Protein AF-K2FER9-F1 (afdb_monomer)

Secondary structure (DSSP, 8-state):
-HHHHHHHHHHHHHHHHHHHHHHHHHHHHHHHHHHHHHHHHH-EEEEEETTEEEEEE--TT--EEEEEEESS-B-THHHHHHHHHHHS--SSEEEEEEES-TT---B--TTTHHHHHHHH-SB-GGGGS--TTHHHHTTSHHHHHSS-BS-SSTT-SHHHHHHHHHHHHH--SEEEEEESSTHHHHHTHHHHHHHHHTT-EEEEEE--

Nearest PDB structures (foldseek):
  5xmd-assembly2_D-3  TM=4.639E-01  e=1.222E+00  Vigna radiata
  4l0c-assembly6_F  TM=2.376E-01  e=5.325E-02  Pseudomonas putida S16
  5xmd-assembly1_C-2  TM=4.653E-01  e=4.279E+00  Vigna radiata
  8qzu-assembly1_A  TM=3.304E-01  e=1.570E+00  Xenorhabdus hominickii
  1y9j-assembly1_A  TM=4.364E-01  e=9.077E+00  Rattus norvegicus

pLDDT: mean 81.7, std 11.46, range [52.41, 96.81]

Solvent-accessible surface area (backbone atoms only — not comparable to full-atom values): 11303 Å² total; per-residue (Å²): 116,71,70,62,54,54,50,55,51,52,54,52,51,53,52,50,53,49,52,54,54,52,53,51,53,52,51,52,51,52,52,49,51,53,50,52,49,51,51,65,40,57,38,69,48,78,50,75,58,83,60,20,40,38,34,39,29,44,23,93,68,67,54,25,34,34,34,36,30,33,66,77,52,58,43,71,65,27,37,55,56,32,47,47,63,68,71,50,94,58,70,62,12,33,38,27,33,33,28,54,54,76,87,63,86,56,85,48,46,85,91,44,38,68,64,56,42,60,73,75,44,42,52,44,56,26,54,14,46,74,42,99,64,45,78,59,57,67,69,40,67,65,41,78,78,45,82,38,38,42,52,98,45,63,43,66,47,68,55,49,44,49,53,51,48,49,45,70,74,53,56,37,63,33,37,41,39,34,37,83,52,75,69,54,64,67,68,37,42,49,39,52,50,36,30,56,79,67,70,30,47,70,46,81,41,69,60,116

Mean predicted aligned error: 10.34 Å

Structure (mmCIF, N/CA/C/O backbone):
data_AF-K2FER9-F1
#
_entry.id   AF-K2FER9-F1
#
loop_
_atom_site.group_PDB
_atom_site.id
_atom_site.type_symbol
_atom_site.label_atom_id
_atom_site.label_alt_id
_atom_site.label_comp_id
_atom_site.label_asym_id
_atom_site.label_entity_id
_atom_site.label_seq_id
_atom_site.pdbx_PDB_ins_code
_atom_site.Cartn_x
_atom_site.Cartn_y
_atom_site.Cartn_z
_atom_site.occupancy
_atom_site.B_iso_or_equiv
_atom_site.auth_seq_id
_atom_site.auth_comp_id
_atom_site.auth_asym_id
_atom_site.auth_atom_id
_atom_site.pdbx_PDB_model_num
ATOM 1 N N . MET A 1 1 ? -35.213 -21.705 72.038 1.00 55.16 1 MET A N 1
ATOM 2 C CA . MET A 1 1 ? -35.816 -21.413 70.714 1.00 55.16 1 MET A CA 1
ATOM 3 C C . MET A 1 1 ? -35.351 -20.066 70.131 1.00 55.16 1 MET A C 1
ATOM 5 O O . MET A 1 1 ? -35.007 -20.031 68.959 1.00 55.16 1 MET A O 1
ATOM 9 N N . ILE A 1 2 ? -35.215 -18.996 70.932 1.00 58.59 2 ILE A N 1
ATOM 10 C CA . ILE A 1 2 ? -34.749 -17.654 70.491 1.00 58.59 2 ILE A CA 1
ATOM 11 C C . ILE A 1 2 ? -33.311 -17.653 69.912 1.00 58.59 2 ILE A C 1
ATOM 13 O O . ILE A 1 2 ? -33.053 -17.014 68.896 1.00 58.59 2 ILE A O 1
ATOM 17 N N . PHE A 1 3 ? -32.393 -18.440 70.487 1.00 53.06 3 PHE A N 1
ATOM 18 C CA . PHE A 1 3 ? -30.987 -18.531 70.045 1.00 53.06 3 PHE A CA 1
ATOM 19 C C . PHE A 1 3 ? -30.814 -19.133 68.635 1.00 53.06 3 PHE A C 1
ATOM 21 O O . PHE A 1 3 ? -29.925 -18.749 67.879 1.00 53.06 3 PHE A O 1
ATOM 28 N N . TRP A 1 4 ? -31.704 -20.057 68.254 1.00 53.56 4 TRP A N 1
ATOM 29 C CA . TRP A 1 4 ? -31.695 -20.701 66.935 1.00 53.56 4 TRP A CA 1
ATOM 30 C C . TRP A 1 4 ? -32.155 -19.734 65.835 1.00 53.56 4 TRP A C 1
ATOM 32 O O . TRP A 1 4 ? -31.619 -19.734 64.730 1.00 53.56 4 TRP A O 1
ATOM 42 N N . PHE A 1 5 ? -33.109 -18.859 66.166 1.00 53.78 5 PHE A N 1
ATOM 43 C CA . PHE A 1 5 ? -33.622 -17.831 65.261 1.00 53.78 5 PHE A CA 1
ATOM 44 C C . PHE A 1 5 ? -32.584 -16.729 64.995 1.00 53.78 5 PHE A C 1
ATOM 46 O O . PHE A 1 5 ? -32.421 -16.298 63.855 1.00 53.78 5 PHE A O 1
ATOM 53 N N . GLN A 1 6 ? -31.824 -16.326 66.020 1.00 58.41 6 GLN A N 1
ATOM 54 C CA . GLN A 1 6 ? -30.755 -15.332 65.877 1.00 58.41 6 GLN A CA 1
ATOM 55 C C . GLN A 1 6 ? -29.597 -15.825 64.997 1.00 58.41 6 GLN A C 1
ATOM 57 O O . GLN A 1 6 ? -29.122 -15.065 64.155 1.00 58.41 6 GLN A O 1
ATOM 62 N N . ASN A 1 7 ? -29.184 -17.092 65.123 1.00 62.09 7 ASN A N 1
ATOM 63 C CA . ASN A 1 7 ? -28.147 -17.659 64.251 1.00 62.09 7 ASN A CA 1
ATOM 64 C C . ASN A 1 7 ? -28.605 -17.753 62.787 1.00 62.09 7 ASN A C 1
ATOM 66 O O . ASN A 1 7 ? -27.859 -17.359 61.895 1.00 62.09 7 ASN A O 1
ATOM 70 N N . LYS A 1 8 ? -29.861 -18.151 62.536 1.00 61.41 8 LYS A N 1
ATOM 71 C CA . LYS A 1 8 ? -30.415 -18.247 61.174 1.00 61.41 8 LYS A CA 1
ATOM 72 C C . LYS A 1 8 ? -30.467 -16.891 60.453 1.00 61.41 8 LYS A C 1
ATOM 74 O O . LYS A 1 8 ? -30.155 -16.808 59.269 1.00 61.41 8 LYS A O 1
ATOM 79 N N . ILE A 1 9 ? -30.815 -15.820 61.172 1.00 66.12 9 ILE A N 1
ATOM 80 C CA . ILE A 1 9 ? -30.808 -14.448 60.638 1.00 66.12 9 ILE A CA 1
ATOM 81 C C . ILE A 1 9 ? -29.371 -13.982 60.362 1.00 66.12 9 ILE A C 1
ATOM 83 O O . ILE A 1 9 ? -29.102 -13.389 59.319 1.00 66.12 9 ILE A O 1
ATOM 87 N N . LYS A 1 10 ? -28.426 -14.291 61.258 1.00 67.00 10 LYS A N 1
ATOM 88 C CA . LYS A 1 10 ? -27.014 -13.904 61.119 1.00 67.00 10 LYS A CA 1
ATOM 89 C C . LYS A 1 10 ? -26.351 -14.554 59.899 1.00 67.00 10 LYS A C 1
ATOM 91 O O . LYS A 1 10 ? -25.606 -13.882 59.188 1.00 67.00 10 LYS A O 1
ATOM 96 N N . ASP A 1 11 ? -26.660 -15.819 59.624 1.00 70.06 11 ASP A N 1
ATOM 97 C CA . ASP A 1 11 ? -26.143 -16.541 58.454 1.00 70.06 11 ASP A CA 1
ATOM 98 C C . ASP A 1 11 ? -26.796 -16.069 57.143 1.00 70.06 11 ASP A C 1
ATOM 100 O O . ASP A 1 11 ? -26.121 -15.949 56.116 1.00 70.06 11 ASP A O 1
ATOM 104 N N . SER A 1 12 ? -28.077 -15.689 57.186 1.00 70.81 12 SER A N 1
ATOM 105 C CA . SER A 1 12 ? -28.770 -15.081 56.044 1.00 70.81 12 SER A CA 1
ATOM 106 C C . SER A 1 12 ? -28.204 -13.699 55.689 1.00 70.81 12 SER A C 1
ATOM 108 O O . SER A 1 12 ? -28.021 -13.402 54.510 1.00 70.81 12 SER A O 1
ATOM 110 N N . ILE A 1 13 ? -27.877 -12.867 56.687 1.00 79.44 13 ILE A N 1
ATOM 111 C CA . ILE A 1 13 ? -27.264 -11.542 56.476 1.00 79.44 13 ILE A CA 1
ATOM 112 C C . ILE A 1 13 ? -25.850 -11.681 55.902 1.00 79.44 13 ILE A C 1
ATOM 114 O O . ILE A 1 13 ? -25.512 -10.990 54.943 1.00 79.44 13 ILE A O 1
ATOM 118 N N . LYS A 1 14 ? -25.031 -12.599 56.436 1.00 79.62 14 LYS A N 1
ATOM 119 C CA . LYS A 1 14 ? -23.687 -12.877 55.895 1.00 79.62 14 LYS A CA 1
ATOM 120 C C . LYS A 1 14 ? -23.740 -13.311 54.432 1.00 79.62 14 LYS A C 1
ATOM 122 O O . LYS A 1 14 ? -22.952 -12.823 53.628 1.00 79.62 14 LYS A O 1
ATOM 127 N N . SER A 1 15 ? -24.689 -14.184 54.094 1.00 79.88 15 SER A N 1
ATOM 128 C CA . SER A 1 15 ? -24.894 -14.643 52.719 1.00 79.88 15 SER A CA 1
ATOM 129 C C . SER A 1 15 ? -25.283 -13.480 51.801 1.00 79.88 15 SER A C 1
ATOM 131 O O . SER A 1 15 ? -24.702 -13.326 50.733 1.00 79.88 15 SER A O 1
ATOM 133 N N . TYR A 1 16 ? -26.192 -12.602 52.235 1.00 85.25 16 TYR A N 1
ATOM 134 C CA . TYR A 1 16 ? -26.591 -11.414 51.470 1.00 85.25 16 TYR A CA 1
ATOM 135 C C . TYR A 1 16 ? -25.439 -10.431 51.228 1.00 85.25 16 TYR A C 1
ATOM 137 O O . TYR A 1 16 ? -25.261 -9.958 50.108 1.00 85.25 16 TYR A O 1
ATOM 145 N N . ILE A 1 17 ? -24.631 -10.145 52.254 1.00 86.69 17 ILE A N 1
ATOM 146 C CA . ILE A 1 17 ? -23.453 -9.272 52.127 1.00 86.69 17 ILE A CA 1
ATOM 147 C C . ILE A 1 17 ? -22.443 -9.880 51.148 1.00 86.69 17 ILE A C 1
ATOM 149 O O . ILE A 1 17 ? -21.900 -9.165 50.307 1.00 86.69 17 ILE A O 1
ATOM 153 N N . PHE A 1 18 ? -22.230 -11.197 51.210 1.00 87.06 18 PHE A N 1
ATOM 154 C CA . PHE A 1 18 ? -21.366 -11.905 50.270 1.00 87.06 18 PHE A CA 1
ATOM 155 C C . PHE A 1 18 ? -21.870 -11.788 48.823 1.00 87.06 18 PHE A C 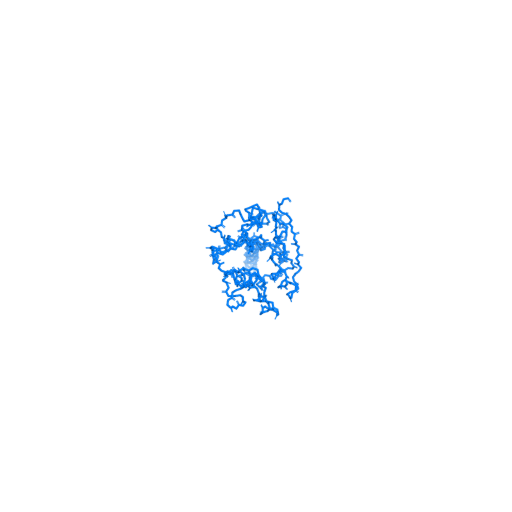1
ATOM 157 O O . PHE A 1 18 ? -21.078 -11.484 47.935 1.00 87.06 18 PHE A O 1
ATOM 164 N N . TYR A 1 19 ? -23.178 -11.942 48.582 1.00 88.31 19 TYR A N 1
ATOM 165 C CA . TYR A 1 19 ? -23.756 -11.751 47.248 1.00 88.31 19 TYR A CA 1
ATOM 166 C C . TYR A 1 19 ? -23.584 -10.320 46.737 1.00 88.31 19 TYR A C 1
ATOM 168 O O . TYR A 1 19 ? -23.183 -10.138 45.591 1.00 88.31 19 TYR A O 1
ATOM 176 N N . ILE A 1 20 ? -23.819 -9.302 47.568 1.00 88.00 20 ILE A N 1
ATOM 177 C CA . ILE A 1 20 ? -23.602 -7.899 47.176 1.00 88.00 20 ILE A CA 1
ATOM 178 C C . ILE A 1 20 ? -22.134 -7.674 46.794 1.00 88.00 20 ILE A C 1
ATOM 180 O O . ILE A 1 20 ? -21.856 -7.105 45.740 1.00 88.00 20 ILE A O 1
ATOM 184 N N . PHE A 1 21 ? -21.200 -8.176 47.604 1.00 89.19 21 PHE A N 1
ATOM 185 C CA . PHE A 1 21 ? -19.768 -8.045 47.342 1.00 89.19 21 PHE A CA 1
ATOM 186 C C . PHE A 1 21 ? -19.347 -8.755 46.049 1.00 89.19 21 PHE A C 1
ATOM 188 O O . PHE A 1 21 ? -18.624 -8.182 45.239 1.00 89.19 21 PHE A O 1
ATOM 195 N N . LEU A 1 22 ? -19.849 -9.970 45.811 1.00 91.81 22 LEU A N 1
ATOM 196 C CA . LEU A 1 22 ? -19.598 -10.725 44.582 1.00 91.81 22 LEU A CA 1
ATOM 197 C C . LEU A 1 22 ? -20.162 -10.008 43.347 1.00 91.81 22 LEU A C 1
ATOM 199 O O . LEU A 1 22 ? -19.505 -9.960 42.310 1.00 91.81 22 LEU A O 1
ATOM 203 N N . THR A 1 23 ? -21.357 -9.425 43.459 1.00 88.56 23 THR A N 1
ATOM 204 C CA . THR A 1 23 ? -22.001 -8.701 42.353 1.00 88.56 23 THR A CA 1
ATOM 205 C C . THR A 1 23 ? -21.225 -7.430 42.001 1.00 88.56 23 THR A C 1
ATOM 207 O O . THR A 1 23 ? -21.036 -7.143 40.822 1.00 88.56 23 THR A O 1
ATOM 210 N N . LEU A 1 24 ? -20.718 -6.706 43.006 1.00 88.19 24 LEU A N 1
ATOM 211 C CA . LEU A 1 24 ? -19.836 -5.549 42.808 1.00 88.19 24 LEU A CA 1
ATOM 212 C C . LEU A 1 24 ? -18.513 -5.950 42.142 1.00 88.19 24 LEU A C 1
ATOM 214 O O . LEU A 1 24 ? -18.115 -5.326 41.164 1.00 88.19 24 LEU A O 1
ATOM 218 N N . LEU A 1 25 ? -17.884 -7.035 42.601 1.00 86.81 25 LEU A N 1
ATOM 219 C CA . LEU A 1 25 ? -16.654 -7.571 42.003 1.00 86.81 25 LEU A CA 1
ATOM 220 C C . LEU A 1 25 ? -16.838 -7.941 40.527 1.00 86.81 25 LEU A C 1
ATOM 222 O O . LEU A 1 25 ? -15.987 -7.630 39.695 1.00 86.81 25 LEU A O 1
ATOM 226 N N . LEU A 1 26 ? -17.957 -8.589 40.195 1.00 88.62 26 LEU A N 1
ATOM 227 C CA . LEU A 1 26 ? -18.293 -8.920 38.813 1.00 88.62 26 LEU A CA 1
ATOM 228 C C . LEU A 1 26 ? -18.533 -7.652 37.987 1.00 88.62 26 LEU A C 1
ATOM 230 O O . LEU A 1 26 ? -18.008 -7.552 36.880 1.00 88.62 26 LEU A O 1
ATOM 234 N N . ALA A 1 27 ? -19.270 -6.673 38.518 1.00 85.31 27 ALA A N 1
ATOM 235 C CA . ALA A 1 27 ? -19.518 -5.406 37.834 1.00 85.31 27 ALA A CA 1
ATOM 236 C C . ALA A 1 27 ? -18.211 -4.659 37.520 1.00 85.31 27 ALA A C 1
ATOM 238 O O . ALA A 1 27 ? -18.014 -4.229 36.382 1.00 85.31 27 ALA A O 1
ATOM 239 N N . ASP A 1 28 ? -17.285 -4.582 38.476 1.00 80.44 28 ASP A N 1
ATOM 240 C CA . ASP A 1 28 ? -15.968 -3.973 38.273 1.00 80.44 28 ASP A CA 1
ATOM 241 C C . ASP A 1 28 ? -15.160 -4.711 37.200 1.00 80.44 28 ASP A C 1
ATOM 243 O O . ASP A 1 28 ? -14.539 -4.077 36.342 1.00 80.44 28 ASP A O 1
ATOM 247 N N . PHE A 1 29 ? -15.216 -6.046 37.186 1.00 85.44 29 PHE A N 1
ATOM 248 C CA . PHE A 1 29 ? -14.541 -6.853 36.171 1.00 85.44 29 PHE A CA 1
ATOM 249 C C . PHE A 1 29 ? -15.107 -6.602 34.766 1.00 85.44 29 PHE A C 1
ATOM 251 O O . PHE A 1 29 ? -14.344 -6.431 33.813 1.00 85.44 29 PHE A O 1
ATOM 258 N N . P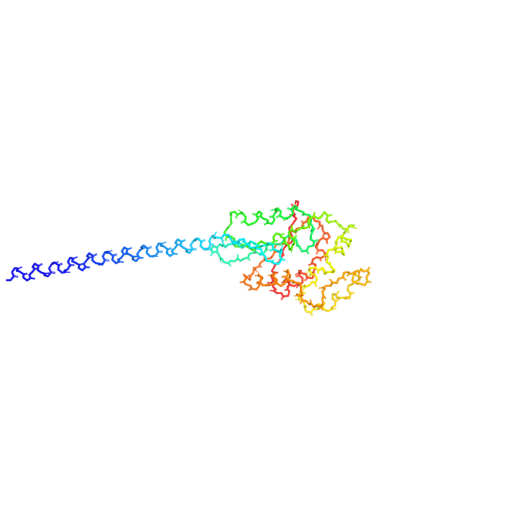HE A 1 30 ? -16.433 -6.504 34.629 1.00 82.06 30 PHE A N 1
ATOM 259 C CA . PHE A 1 30 ? -17.080 -6.145 33.363 1.00 82.06 30 PHE A CA 1
ATOM 260 C C . PHE A 1 30 ? -16.696 -4.734 32.903 1.00 82.06 30 PHE A C 1
ATOM 262 O O . PHE A 1 30 ? -16.373 -4.540 31.730 1.00 82.06 30 PHE A O 1
ATOM 269 N N . ILE A 1 31 ? -16.662 -3.755 33.811 1.00 80.75 31 ILE A N 1
ATOM 270 C CA . ILE A 1 31 ? -16.254 -2.378 33.494 1.00 80.75 31 ILE A CA 1
ATOM 271 C C . ILE A 1 31 ? -14.792 -2.333 33.032 1.00 80.75 31 ILE A C 1
ATOM 273 O O . ILE A 1 31 ? -14.477 -1.646 32.056 1.00 80.75 31 ILE A O 1
ATOM 277 N N . LEU A 1 32 ? -13.895 -3.070 33.694 1.00 79.25 32 LEU A N 1
ATOM 278 C CA . LEU A 1 32 ? -12.500 -3.200 33.268 1.00 79.25 32 LEU A CA 1
ATOM 279 C C . LEU A 1 32 ? -12.386 -3.857 31.890 1.00 79.25 32 LEU A C 1
ATOM 281 O O . LEU A 1 32 ? -11.633 -3.360 31.053 1.00 79.25 32 LEU A O 1
ATOM 285 N N . GLY A 1 33 ? -13.160 -4.913 31.633 1.00 75.25 33 GLY A N 1
ATOM 286 C CA . GLY A 1 33 ? 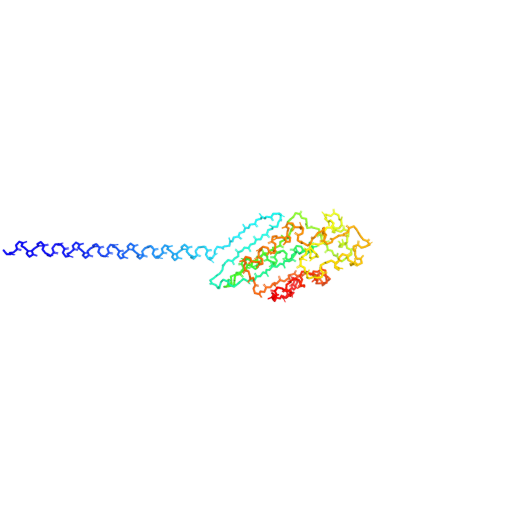-13.228 -5.573 30.329 1.00 75.25 33 GLY A CA 1
ATOM 287 C C . GLY A 1 33 ? -13.649 -4.611 29.217 1.00 75.25 33 GLY A C 1
ATOM 288 O O . GLY A 1 33 ? -12.968 -4.520 28.198 1.00 75.25 33 GLY A O 1
ATOM 289 N N . ILE A 1 34 ? -14.698 -3.816 29.445 1.00 72.06 34 ILE A N 1
ATOM 290 C CA . ILE A 1 34 ? -15.177 -2.797 28.496 1.00 72.06 34 ILE A CA 1
ATOM 291 C C . ILE A 1 34 ? -14.123 -1.704 28.280 1.00 72.06 34 ILE A C 1
ATOM 293 O O . ILE A 1 34 ? -13.874 -1.300 27.146 1.00 72.06 34 ILE A O 1
ATOM 297 N N . LYS A 1 35 ? -13.464 -1.226 29.343 1.00 70.75 35 LYS A N 1
ATOM 298 C CA . LYS A 1 35 ? -12.394 -0.223 29.218 1.00 70.75 35 LYS A CA 1
ATOM 299 C C . LYS A 1 35 ? -11.210 -0.752 28.417 1.00 70.75 35 LYS A C 1
ATOM 301 O O . LYS A 1 35 ? -10.728 -0.052 27.533 1.00 70.75 35 LYS A O 1
ATOM 306 N N . PHE A 1 36 ? -10.750 -1.967 28.702 1.00 69.75 36 PHE A N 1
ATOM 307 C CA . PHE A 1 36 ? -9.627 -2.576 27.991 1.00 69.75 36 PHE A CA 1
ATOM 308 C C . PHE A 1 36 ? -9.971 -2.852 26.523 1.00 69.75 36 PHE A C 1
ATOM 310 O O . PHE A 1 36 ? -9.173 -2.556 25.631 1.00 69.75 36 PHE A O 1
ATOM 317 N N . TYR A 1 37 ? -11.186 -3.339 26.263 1.00 67.62 37 TYR A N 1
ATOM 318 C CA . TYR A 1 37 ? -11.727 -3.488 24.915 1.00 67.62 37 TYR A CA 1
ATOM 319 C C . TYR A 1 37 ? -11.722 -2.148 24.170 1.00 67.62 37 TYR A C 1
ATOM 321 O O . TYR A 1 37 ? -11.149 -2.053 23.091 1.00 67.62 37 TYR A O 1
ATOM 329 N N . ASN A 1 38 ? -12.233 -1.080 24.786 1.00 63.19 38 ASN A N 1
ATOM 330 C CA . ASN A 1 38 ? -12.254 0.253 24.183 1.00 63.19 38 ASN A CA 1
ATOM 331 C C . ASN A 1 38 ? -10.853 0.817 23.926 1.00 63.19 38 ASN A C 1
ATOM 333 O O . ASN A 1 38 ? -10.633 1.435 22.889 1.00 63.19 38 ASN A O 1
ATOM 337 N N . ILE A 1 39 ? -9.898 0.604 24.834 1.00 64.56 39 ILE A N 1
ATOM 338 C CA . ILE A 1 39 ? -8.510 1.048 24.644 1.00 64.56 39 ILE A CA 1
ATOM 339 C C . ILE A 1 39 ? -7.878 0.311 23.463 1.00 64.56 39 ILE A C 1
ATOM 341 O O . ILE A 1 39 ? -7.281 0.944 22.603 1.00 64.56 39 ILE A O 1
ATOM 345 N N . THR A 1 40 ? -8.030 -1.010 23.386 1.00 61.91 40 THR A N 1
ATOM 346 C CA . THR A 1 40 ? -7.430 -1.821 22.312 1.00 61.91 40 THR A CA 1
ATOM 347 C C . THR A 1 40 ? -8.104 -1.609 20.953 1.00 61.91 40 THR A C 1
ATOM 349 O O . THR A 1 40 ? -7.418 -1.590 19.932 1.00 61.91 40 THR A O 1
ATOM 352 N N . HIS A 1 41 ? -9.420 -1.380 20.931 1.00 58.81 41 HIS A N 1
ATOM 353 C CA . HIS A 1 41 ? -10.201 -1.178 19.705 1.00 58.81 41 HIS A CA 1
ATOM 354 C C . HIS A 1 41 ? -10.211 0.270 19.208 1.00 58.81 41 HIS A C 1
ATOM 356 O O . HIS A 1 41 ? -10.575 0.494 18.062 1.00 58.81 41 HIS A O 1
ATOM 362 N N . LYS A 1 42 ? -9.788 1.247 20.022 1.00 62.69 42 LYS A N 1
ATOM 363 C CA . LYS A 1 42 ? -9.583 2.648 19.597 1.00 62.69 42 LYS A CA 1
ATOM 364 C C . LYS A 1 42 ? -8.108 3.036 19.511 1.00 62.69 42 LYS A C 1
ATOM 366 O O . LYS A 1 42 ? -7.792 4.175 19.176 1.00 62.69 42 LYS A O 1
ATOM 371 N N . ALA A 1 43 ? -7.197 2.114 19.826 1.00 69.06 43 ALA A N 1
ATOM 372 C CA . ALA A 1 43 ? -5.769 2.362 19.724 1.00 69.06 43 ALA A CA 1
ATOM 373 C C . ALA A 1 43 ? -5.340 2.466 18.258 1.00 69.06 43 ALA A C 1
ATOM 375 O O . ALA A 1 43 ? -5.593 1.579 17.441 1.00 69.06 43 ALA A O 1
ATOM 376 N N . GLN A 1 44 ? -4.621 3.542 17.962 1.00 79.62 44 GLN A N 1
ATOM 377 C CA . GLN A 1 44 ? -3.824 3.682 16.755 1.00 79.62 44 GLN A CA 1
ATOM 378 C C . GLN A 1 44 ? -2.486 2.973 16.977 1.00 79.62 44 GLN A C 1
ATOM 380 O O . GLN A 1 44 ? -1.737 3.294 17.902 1.00 79.62 44 GLN A O 1
ATOM 385 N N . ILE A 1 45 ? -2.179 1.997 16.132 1.00 85.06 45 ILE A N 1
ATOM 386 C CA . ILE A 1 45 ? -0.928 1.246 16.164 1.00 85.06 45 ILE A CA 1
ATOM 387 C C . ILE A 1 45 ? -0.043 1.772 15.042 1.00 85.06 45 ILE A C 1
ATOM 389 O O . ILE A 1 45 ? -0.339 1.575 13.868 1.00 85.06 45 ILE A O 1
ATOM 393 N N . ARG A 1 46 ? 1.063 2.426 15.398 1.00 88.75 46 ARG A N 1
ATOM 394 C CA . ARG A 1 46 ? 2.073 2.910 14.449 1.00 88.75 46 ARG A CA 1
ATOM 395 C C . ARG A 1 46 ? 3.288 1.993 14.485 1.00 88.75 46 ARG A C 1
ATOM 397 O O . ARG A 1 46 ? 3.874 1.800 15.549 1.00 88.75 46 ARG A O 1
ATOM 404 N N . GLN A 1 47 ? 3.660 1.420 13.345 1.00 88.81 47 GLN A N 1
ATOM 405 C CA . GLN A 1 47 ? 4.781 0.484 13.232 1.00 88.81 47 GLN A CA 1
ATOM 406 C C . GLN A 1 47 ? 5.653 0.822 12.021 1.00 88.81 47 GLN A C 1
ATOM 408 O O . GLN A 1 47 ? 5.198 1.413 11.044 1.00 88.81 47 GLN A O 1
ATOM 413 N N . ILE A 1 48 ? 6.933 0.455 12.107 1.00 86.75 48 ILE A N 1
ATOM 414 C CA . ILE A 1 48 ? 7.889 0.568 11.005 1.00 86.75 48 ILE A CA 1
ATOM 415 C C . ILE A 1 48 ? 8.497 -0.813 10.784 1.00 86.75 48 ILE A C 1
ATOM 417 O O . ILE A 1 48 ? 9.036 -1.409 11.719 1.00 86.75 48 ILE A O 1
ATOM 421 N N . LYS A 1 49 ? 8.418 -1.328 9.557 1.00 85.44 49 LYS A N 1
ATOM 422 C CA . LYS A 1 49 ? 9.011 -2.612 9.173 1.00 85.44 49 LYS A CA 1
ATOM 423 C C . LYS A 1 49 ? 9.567 -2.516 7.756 1.00 85.44 49 LYS A C 1
ATOM 425 O O . LYS A 1 49 ? 8.894 -2.006 6.875 1.00 85.44 49 LYS A O 1
ATOM 430 N N . TYR A 1 50 ? 10.795 -2.992 7.544 1.00 84.00 50 TYR A N 1
ATOM 431 C CA . TYR A 1 50 ? 11.481 -2.914 6.242 1.00 84.00 50 TYR A CA 1
ATOM 432 C C . TYR A 1 50 ? 11.579 -1.485 5.668 1.00 84.00 50 TYR A C 1
ATOM 434 O O . TYR A 1 50 ? 11.496 -1.291 4.464 1.00 84.00 50 TYR A O 1
ATOM 442 N N . GLY A 1 51 ? 11.699 -0.468 6.532 1.00 76.62 51 GLY A N 1
ATOM 443 C CA . GLY A 1 51 ? 11.717 0.942 6.108 1.00 76.62 51 GLY A CA 1
ATOM 444 C C . GLY A 1 51 ? 10.350 1.520 5.711 1.00 76.62 51 GLY A C 1
ATOM 445 O O . GLY A 1 51 ? 10.255 2.725 5.479 1.00 76.62 51 GLY A O 1
ATOM 446 N N . VAL A 1 52 ? 9.298 0.694 5.708 1.00 83.88 52 VAL A N 1
ATOM 447 C CA . VAL A 1 52 ? 7.904 1.091 5.489 1.00 83.88 52 VAL A CA 1
ATOM 448 C C . VAL A 1 52 ? 7.281 1.475 6.818 1.00 83.88 52 VAL A C 1
ATOM 450 O O . VAL A 1 52 ? 7.294 0.695 7.775 1.00 83.88 52 VAL A O 1
ATOM 453 N N . GLU A 1 53 ? 6.701 2.664 6.873 1.00 87.25 53 GLU A N 1
ATOM 454 C CA . GLU A 1 53 ? 5.823 3.045 7.968 1.00 87.25 53 GLU A CA 1
ATOM 455 C C . GLU A 1 53 ? 4.387 2.657 7.627 1.00 87.25 53 GLU A C 1
ATOM 457 O O . GLU A 1 53 ? 3.920 2.922 6.522 1.00 87.25 53 GLU A O 1
ATOM 462 N N . TYR A 1 54 ? 3.673 2.079 8.589 1.00 90.69 54 TYR A N 1
ATOM 463 C CA . TYR A 1 54 ? 2.231 1.905 8.490 1.00 90.69 54 TYR A CA 1
ATOM 464 C C . TYR A 1 54 ? 1.550 2.185 9.823 1.00 90.69 54 TYR A C 1
ATOM 466 O O . TYR A 1 54 ? 2.123 2.044 10.910 1.00 90.69 54 TYR A O 1
ATOM 474 N N . ILE A 1 55 ? 0.301 2.610 9.720 1.00 91.56 55 ILE A N 1
ATOM 475 C CA . ILE A 1 55 ? -0.542 2.989 10.837 1.00 91.56 55 ILE A CA 1
ATOM 476 C C . ILE A 1 55 ? -1.843 2.211 10.713 1.00 91.56 55 ILE A C 1
ATOM 478 O O . ILE A 1 55 ? -2.509 2.269 9.687 1.00 91.56 55 ILE A O 1
ATOM 482 N N . VAL A 1 56 ? -2.213 1.494 11.764 1.00 90.75 56 VAL A N 1
ATOM 483 C CA . VAL A 1 56 ? -3.494 0.798 11.853 1.00 90.75 56 VAL A CA 1
ATOM 484 C C . VAL A 1 56 ? -4.346 1.532 12.868 1.00 90.75 56 VAL A C 1
ATOM 486 O O . VAL A 1 56 ? -4.014 1.570 14.053 1.00 90.75 56 VAL A O 1
ATOM 489 N N . LYS A 1 57 ? -5.434 2.128 12.402 1.00 88.81 57 LYS A N 1
ATOM 490 C CA . LYS A 1 57 ? -6.452 2.737 13.245 1.00 88.81 57 LYS A CA 1
ATOM 491 C C . LYS A 1 57 ? -7.629 1.780 13.326 1.00 88.81 57 LYS A C 1
ATOM 493 O O . LYS A 1 57 ? -8.312 1.551 12.331 1.00 88.81 57 LYS A O 1
ATOM 498 N N . ASN A 1 58 ? -7.854 1.242 14.516 1.00 84.94 58 ASN A N 1
ATOM 499 C CA . ASN A 1 58 ? -9.001 0.388 14.780 1.00 84.94 58 ASN A CA 1
ATOM 500 C C . ASN A 1 58 ? -10.233 1.246 15.101 1.00 84.94 58 ASN A C 1
ATOM 502 O O . ASN A 1 58 ? -10.131 2.300 15.735 1.00 84.94 58 ASN A O 1
ATOM 506 N N . SER A 1 59 ? -11.392 0.784 14.649 1.00 78.00 59 SER A N 1
ATOM 507 C CA . SER A 1 59 ? -12.703 1.323 14.985 1.00 78.00 59 SER A CA 1
ATOM 508 C C . SER A 1 59 ? -13.666 0.188 15.330 1.00 78.00 59 SER A C 1
ATOM 510 O O . SER A 1 59 ? -13.382 -0.984 15.086 1.00 78.00 59 SER A O 1
ATOM 512 N N . GLU A 1 60 ? -14.826 0.533 15.889 1.00 70.62 60 GLU A N 1
ATOM 513 C CA . GLU A 1 60 ? -15.821 -0.448 16.343 1.00 70.62 60 GLU A CA 1
ATOM 514 C C . GLU A 1 60 ? -16.409 -1.291 15.194 1.00 70.62 60 GLU A C 1
ATOM 516 O O . GLU A 1 60 ? -16.882 -2.396 15.442 1.00 70.62 60 GLU A O 1
ATOM 521 N N . SER A 1 61 ? -16.339 -0.809 13.945 1.00 72.56 61 SER A N 1
ATOM 522 C CA . SER A 1 61 ? -16.863 -1.523 12.769 1.00 72.56 61 SER A CA 1
ATOM 523 C C . SER A 1 61 ? -16.028 -2.737 12.347 1.00 72.56 61 SER A C 1
ATOM 525 O O . SER A 1 61 ? -16.580 -3.685 11.799 1.00 72.56 61 SER A O 1
ATOM 527 N N . GLY A 1 62 ? -14.707 -2.715 12.568 1.00 73.44 62 GLY A N 1
ATOM 528 C CA . GLY A 1 62 ? -13.782 -3.726 12.038 1.00 73.44 62 GLY A CA 1
ATOM 529 C C . GLY A 1 62 ? -13.629 -3.738 10.507 1.00 73.44 62 GLY A C 1
ATOM 530 O O . GLY A 1 62 ? -12.858 -4.546 9.991 1.00 73.44 62 GLY A O 1
ATOM 531 N N . ASP A 1 63 ? -14.311 -2.841 9.787 1.00 84.94 63 ASP A N 1
ATOM 532 C CA . ASP A 1 63 ? -14.232 -2.718 8.332 1.00 84.94 63 ASP A CA 1
ATOM 533 C C . ASP A 1 63 ? -13.084 -1.783 7.947 1.00 84.94 63 ASP A C 1
ATOM 535 O O . ASP A 1 63 ? -13.155 -0.563 8.138 1.00 84.94 63 ASP A O 1
ATOM 539 N N . TYR A 1 64 ? -12.016 -2.354 7.387 1.00 91.94 64 TYR A N 1
ATOM 540 C CA . TYR A 1 64 ? -10.819 -1.598 7.033 1.00 91.94 64 TYR A CA 1
ATOM 541 C C . TYR A 1 64 ? -10.906 -0.960 5.642 1.00 91.94 64 TYR A C 1
ATOM 543 O O . TYR A 1 64 ? -11.343 -1.577 4.666 1.00 91.94 64 TYR A O 1
ATOM 551 N N . ILE A 1 65 ? -10.406 0.269 5.543 1.00 94.44 65 ILE A N 1
ATOM 552 C CA . ILE A 1 65 ? -9.991 0.907 4.292 1.00 94.44 65 ILE A CA 1
ATOM 553 C C . ILE A 1 65 ? -8.468 1.003 4.296 1.00 94.44 65 ILE A C 1
ATOM 555 O O . ILE A 1 65 ? -7.866 1.460 5.268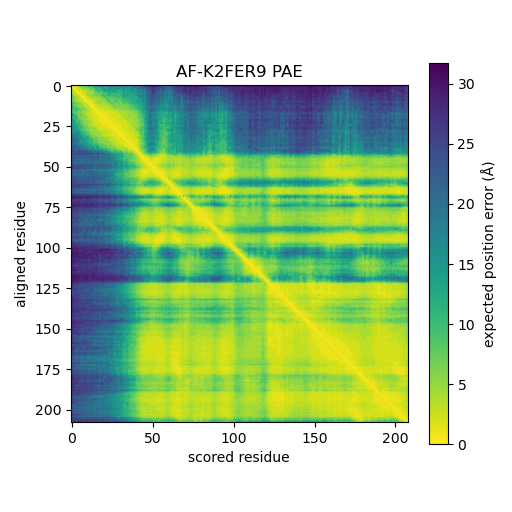 1.00 94.44 65 ILE A O 1
ATOM 559 N N . LEU A 1 66 ? -7.838 0.579 3.207 1.00 94.81 66 LEU A N 1
ATOM 560 C CA . LEU A 1 66 ? -6.414 0.791 2.984 1.00 94.81 66 LEU A CA 1
ATOM 561 C C . LEU A 1 66 ? -6.210 2.152 2.316 1.00 94.81 66 LEU A C 1
ATOM 563 O O . LEU A 1 66 ? -6.845 2.438 1.313 1.00 94.81 66 LEU A O 1
ATOM 567 N N . VAL A 1 67 ? -5.327 2.986 2.846 1.00 93.56 67 VAL A N 1
ATOM 568 C CA . VAL A 1 67 ? -4.934 4.266 2.250 1.00 93.56 67 VAL A CA 1
ATOM 569 C C . VAL A 1 67 ? -3.452 4.186 1.930 1.00 93.56 67 VAL A C 1
ATOM 571 O O . VAL A 1 67 ? -2.630 4.026 2.835 1.00 93.56 67 VAL A O 1
ATOM 574 N N . ILE A 1 68 ? -3.114 4.275 0.649 1.00 86.94 68 ILE A N 1
ATOM 575 C CA . ILE A 1 68 ? -1.736 4.252 0.160 1.00 86.94 68 ILE A CA 1
ATOM 576 C C . ILE A 1 68 ? -1.506 5.531 -0.611 1.00 86.94 68 ILE A C 1
ATOM 578 O O . ILE A 1 68 ? -2.284 5.880 -1.494 1.00 86.94 68 ILE A O 1
ATOM 582 N N . TRP A 1 69 ? -0.416 6.207 -0.294 1.00 74.44 69 TRP A N 1
ATOM 583 C CA . TRP A 1 69 ? 0.069 7.282 -1.138 1.00 74.44 69 TRP A CA 1
ATOM 584 C C . TRP A 1 69 ? 1.141 6.781 -2.103 1.00 74.44 69 TRP A C 1
ATOM 586 O O . TRP A 1 69 ? 1.028 6.988 -3.307 1.00 74.44 69 TRP A O 1
ATOM 596 N N . ASP A 1 70 ? 2.153 6.071 -1.609 1.00 70.25 70 ASP A N 1
ATOM 597 C CA . ASP A 1 70 ? 3.423 6.109 -2.320 1.00 70.25 70 ASP A CA 1
ATOM 598 C C . ASP A 1 70 ? 4.014 4.749 -2.673 1.00 70.25 70 ASP A C 1
ATOM 600 O O . ASP A 1 70 ? 4.821 4.177 -1.934 1.00 70.25 70 ASP A O 1
ATOM 604 N N . LEU A 1 71 ? 3.606 4.241 -3.835 1.00 76.19 71 LEU A N 1
ATOM 605 C CA . LEU A 1 71 ? 4.257 3.092 -4.461 1.00 76.19 71 LEU A CA 1
ATOM 606 C C . LEU A 1 71 ? 5.433 3.494 -5.369 1.00 76.19 71 LEU A C 1
ATOM 608 O O . LEU A 1 71 ? 6.162 2.610 -5.809 1.00 76.19 71 LEU A O 1
ATOM 612 N N . LEU A 1 72 ? 5.605 4.791 -5.665 1.00 75.06 72 LEU A N 1
ATOM 613 C CA . LEU A 1 72 ? 6.502 5.298 -6.719 1.00 75.06 72 LEU A CA 1
ATOM 614 C C . LEU A 1 72 ? 7.370 6.501 -6.307 1.00 75.06 72 LEU A C 1
ATOM 616 O O . LEU A 1 72 ? 8.031 7.100 -7.150 1.00 75.06 72 LEU A O 1
ATOM 620 N N . TRP A 1 73 ? 7.374 6.856 -5.029 1.00 70.25 73 TRP A N 1
ATOM 621 C CA . TRP A 1 73 ? 8.128 7.970 -4.445 1.00 70.25 73 TRP A CA 1
ATOM 622 C C . TRP A 1 73 ? 7.730 9.363 -4.968 1.00 70.25 73 TRP A C 1
ATOM 624 O O . TRP A 1 73 ? 8.561 10.251 -5.149 1.00 70.25 73 TRP A O 1
ATOM 634 N N . THR A 1 74 ? 6.434 9.585 -5.208 1.00 63.44 74 THR A N 1
ATOM 635 C CA . THR A 1 74 ? 5.910 10.788 -5.877 1.00 63.44 74 THR A CA 1
ATOM 636 C C . THR A 1 74 ? 5.441 11.872 -4.900 1.00 63.44 74 THR A C 1
ATOM 638 O O . THR A 1 74 ? 4.282 11.870 -4.511 1.00 63.44 74 THR A O 1
ATOM 641 N N . ASN A 1 75 ? 6.316 12.834 -4.569 1.00 67.81 75 ASN A N 1
ATOM 642 C CA . ASN A 1 75 ? 6.072 14.119 -3.863 1.00 67.81 75 ASN A CA 1
ATOM 643 C C . ASN A 1 75 ? 5.313 14.105 -2.508 1.00 67.81 75 ASN A C 1
ATOM 645 O O . ASN A 1 75 ? 4.122 13.840 -2.434 1.00 67.81 75 ASN A O 1
ATOM 649 N N . LYS A 1 76 ? 5.980 14.590 -1.451 1.00 74.75 76 LYS A N 1
ATOM 650 C CA . LYS A 1 76 ? 5.550 14.753 -0.044 1.00 74.75 76 LYS A CA 1
ATOM 651 C C . LYS A 1 76 ? 4.089 15.161 0.253 1.00 74.75 76 LYS A C 1
ATOM 653 O O . LYS A 1 76 ? 3.619 14.871 1.354 1.00 74.75 76 LYS A O 1
ATOM 658 N N . LEU A 1 77 ? 3.374 15.856 -0.635 1.00 77.75 77 LEU A N 1
ATOM 659 C CA . LEU A 1 77 ? 2.009 16.329 -0.357 1.00 77.75 77 LEU A CA 1
ATOM 660 C C . LEU A 1 77 ? 1.037 15.197 -0.026 1.00 77.75 77 LEU A C 1
ATOM 662 O O . LEU A 1 77 ? 0.350 15.290 0.997 1.00 77.75 77 LEU A O 1
ATOM 666 N N . SER A 1 78 ? 1.008 14.102 -0.790 1.00 75.62 78 SER A N 1
ATOM 667 C CA . SER A 1 78 ? 0.129 13.003 -0.379 1.00 75.62 78 SER A CA 1
ATOM 668 C C . SER A 1 78 ? 0.638 12.141 0.777 1.00 75.62 78 SER A C 1
ATOM 670 O O . SER A 1 78 ? -0.152 11.398 1.368 1.00 75.62 78 SER A O 1
ATOM 672 N N . GLU A 1 79 ? 1.886 12.318 1.228 1.00 80.75 79 GLU A N 1
ATOM 673 C CA . GLU A 1 79 ? 2.312 11.782 2.531 1.00 80.75 79 GLU A CA 1
ATOM 674 C C . GLU A 1 79 ? 1.503 12.420 3.639 1.00 80.75 79 GLU A C 1
ATOM 676 O O . GLU A 1 79 ? 0.996 11.751 4.536 1.00 80.75 79 GLU A O 1
ATOM 681 N N . ILE A 1 80 ? 1.400 13.743 3.573 1.00 83.31 80 ILE A N 1
ATOM 682 C CA . ILE A 1 80 ? 0.707 14.535 4.574 1.00 83.31 80 ILE A CA 1
ATOM 683 C C . ILE A 1 80 ? -0.765 14.132 4.552 1.00 83.31 80 ILE A C 1
ATOM 685 O O . ILE A 1 80 ? -1.300 13.735 5.585 1.00 83.31 80 ILE A O 1
ATOM 689 N N . LYS A 1 81 ? -1.373 14.091 3.362 1.00 86.19 81 LYS A N 1
ATOM 690 C CA . LYS A 1 81 ? -2.779 13.709 3.200 1.00 86.19 81 LYS A CA 1
ATOM 691 C C . LYS A 1 81 ? -3.076 12.275 3.647 1.00 86.19 81 LYS A C 1
ATOM 693 O O . LYS A 1 81 ? -4.087 12.041 4.296 1.00 86.19 81 LYS A O 1
ATOM 698 N N . SER A 1 82 ? -2.207 11.300 3.364 1.00 88.06 82 SER A N 1
ATOM 699 C CA . SER A 1 82 ? -2.405 9.927 3.865 1.00 88.06 82 SER A CA 1
ATOM 700 C C . SER A 1 82 ? -2.374 9.881 5.392 1.00 88.06 82 SER A C 1
ATOM 702 O O . SER A 1 82 ? -3.216 9.221 5.996 1.00 88.06 82 SER A O 1
ATOM 704 N N . ARG A 1 83 ? -1.466 10.621 6.040 1.00 88.25 83 ARG A N 1
ATOM 705 C CA . ARG A 1 83 ? -1.406 10.708 7.508 1.00 88.25 83 ARG A CA 1
ATOM 706 C C . ARG A 1 83 ? -2.655 11.344 8.112 1.00 88.25 83 ARG A C 1
ATOM 708 O O . ARG A 1 83 ? -3.096 10.877 9.156 1.00 88.25 83 ARG A O 1
ATOM 715 N N . GLU A 1 84 ? -3.265 12.319 7.443 1.00 89.56 84 GLU A N 1
ATOM 716 C CA . GLU A 1 84 ? -4.524 12.925 7.897 1.00 89.56 84 GLU A CA 1
ATOM 717 C C . GLU A 1 84 ? -5.651 11.887 8.048 1.00 89.56 84 GLU A C 1
ATOM 719 O O . GLU A 1 84 ? -6.414 11.972 9.006 1.00 89.56 84 GLU A O 1
ATOM 724 N N . TYR A 1 85 ? -5.704 10.838 7.212 1.00 87.62 85 TYR A N 1
ATOM 725 C CA . TYR A 1 85 ? -6.665 9.731 7.386 1.00 87.62 85 TYR A CA 1
ATOM 726 C C . TYR A 1 85 ? -6.452 8.934 8.679 1.00 87.62 85 TYR A C 1
ATOM 728 O O . TYR A 1 85 ? -7.405 8.399 9.250 1.00 87.62 85 TYR A O 1
ATOM 736 N N . ALA A 1 86 ? -5.208 8.831 9.156 1.00 84.44 86 ALA A N 1
ATOM 737 C CA . ALA A 1 86 ? -4.925 8.172 10.426 1.00 84.44 86 ALA A CA 1
ATOM 738 C C . ALA A 1 86 ? -5.389 9.010 11.627 1.00 84.44 86 ALA A C 1
ATOM 740 O O . ALA A 1 86 ? -5.730 8.439 12.663 1.00 84.44 86 ALA A O 1
ATOM 741 N N . ASP A 1 87 ? -5.425 10.334 11.472 1.00 83.56 87 ASP A N 1
ATOM 742 C CA . ASP A 1 87 ? -5.754 11.287 12.533 1.00 83.56 87 ASP A CA 1
ATOM 743 C C . ASP A 1 87 ? -7.226 11.757 12.478 1.00 83.56 87 ASP A C 1
ATOM 745 O O . ASP A 1 87 ? -7.743 12.334 13.441 1.00 83.56 87 ASP A O 1
ATOM 749 N N . GLU A 1 88 ? -7.938 11.483 11.380 1.00 78.81 88 GLU A N 1
ATOM 750 C CA . GLU A 1 88 ? -9.340 11.853 11.189 1.00 78.81 88 GLU A CA 1
ATOM 751 C C . GLU A 1 88 ? -10.251 11.187 12.236 1.00 78.81 88 GLU A C 1
ATOM 753 O O . GLU A 1 88 ? -10.203 9.973 12.476 1.00 78.81 88 GLU A O 1
ATOM 758 N N . LYS A 1 89 ? -11.156 11.966 12.843 1.00 71.25 89 LYS A N 1
ATOM 759 C CA . LYS A 1 89 ? -12.228 11.422 13.690 1.00 71.25 89 LYS A CA 1
ATOM 760 C C . LYS A 1 89 ? -13.282 10.762 12.805 1.00 71.25 89 LYS A C 1
ATOM 762 O O . LYS A 1 89 ? -14.180 11.419 12.298 1.00 71.25 89 LYS A O 1
ATOM 767 N N . SER A 1 90 ? -13.153 9.454 12.645 1.00 74.25 90 SER A N 1
ATOM 768 C CA . SER A 1 90 ? -14.040 8.625 11.832 1.00 74.25 90 SER A CA 1
ATOM 769 C C . SER A 1 90 ? -14.243 7.268 12.497 1.00 74.25 90 SER A C 1
ATOM 771 O O . SER A 1 90 ? -13.295 6.728 13.081 1.00 74.25 90 SER A O 1
ATOM 773 N N . ASP A 1 91 ? -15.461 6.734 12.373 1.00 79.56 91 ASP A N 1
ATOM 774 C CA . ASP A 1 91 ? -15.853 5.387 12.805 1.00 79.56 91 ASP A CA 1
ATOM 775 C C . ASP A 1 91 ? -15.347 4.293 11.848 1.00 79.56 91 ASP A C 1
ATOM 777 O O . ASP A 1 91 ? -15.613 3.108 12.049 1.00 79.56 91 ASP A O 1
ATOM 781 N N . ILE A 1 92 ? -14.593 4.665 10.813 1.00 84.44 92 ILE A N 1
ATOM 782 C CA . ILE A 1 92 ? -13.972 3.750 9.856 1.00 84.44 92 ILE A CA 1
ATOM 783 C C . ILE A 1 92 ? -12.594 3.316 10.368 1.00 84.44 92 ILE A C 1
ATOM 785 O O . ILE A 1 92 ? -11.818 4.131 10.883 1.00 84.44 92 ILE A O 1
ATOM 789 N N . SER A 1 93 ? -12.297 2.023 10.222 1.00 90.25 93 SER A N 1
ATOM 790 C CA . SER A 1 93 ? -10.964 1.488 10.485 1.00 90.25 93 SER A CA 1
ATOM 791 C 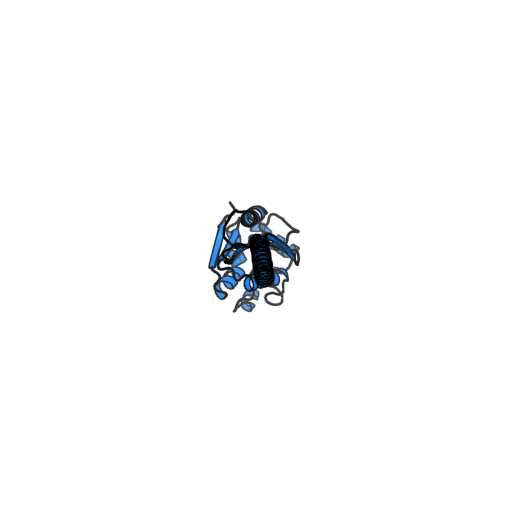C . SER A 1 93 ? -10.067 1.754 9.280 1.00 90.25 93 SER A C 1
ATOM 793 O O . SER A 1 93 ? -10.463 1.525 8.138 1.00 90.25 93 SER A O 1
ATOM 795 N N . TYR A 1 94 ? -8.846 2.221 9.514 1.00 92.25 94 TYR A N 1
ATOM 796 C CA . TYR A 1 94 ? -7.910 2.547 8.440 1.00 92.25 94 TYR A CA 1
ATOM 797 C C . TYR A 1 94 ? -6.600 1.790 8.598 1.00 92.25 94 TYR A C 1
ATOM 799 O O . TYR A 1 94 ? -6.067 1.654 9.700 1.00 92.25 94 TYR A O 1
ATOM 807 N N . ILE A 1 95 ? -6.058 1.345 7.473 1.00 93.56 95 ILE A N 1
ATOM 808 C CA . ILE A 1 95 ? -4.661 0.948 7.334 1.00 93.56 95 ILE A CA 1
ATOM 809 C C . ILE A 1 95 ? -4.032 2.030 6.477 1.00 93.56 95 ILE A C 1
ATOM 811 O O . ILE A 1 95 ? -4.324 2.125 5.292 1.00 93.56 95 ILE A O 1
ATOM 815 N N . VAL A 1 96 ? -3.202 2.871 7.065 1.00 93.12 96 VAL A N 1
ATOM 816 C CA . VAL A 1 96 ? -2.539 3.950 6.343 1.00 93.12 96 VAL A CA 1
ATOM 817 C C . VAL A 1 96 ? -1.095 3.549 6.124 1.00 93.12 96 VAL A C 1
ATOM 819 O O . VAL A 1 96 ? -0.355 3.323 7.082 1.00 93.12 96 VAL A O 1
ATOM 822 N N . VAL A 1 97 ? -0.690 3.474 4.864 1.00 90.94 97 VAL A N 1
ATOM 823 C CA . VAL A 1 97 ? 0.697 3.273 4.452 1.00 90.94 97 VAL A CA 1
ATOM 824 C C . VAL A 1 97 ? 1.158 4.584 3.829 1.00 90.94 97 VAL A C 1
ATOM 826 O O . VAL A 1 97 ? 1.001 4.772 2.621 1.00 90.94 97 VAL A O 1
ATOM 829 N N . PRO A 1 98 ? 1.657 5.530 4.651 1.00 81.62 98 PRO A N 1
ATOM 830 C CA . PRO A 1 98 ? 2.081 6.816 4.136 1.00 81.62 98 PRO A CA 1
ATOM 831 C C . PRO A 1 98 ? 3.231 6.631 3.156 1.00 81.62 98 PRO A C 1
ATOM 833 O O . PRO A 1 98 ? 3.153 7.136 2.059 1.00 81.62 98 PRO A O 1
ATOM 836 N N . SER A 1 99 ? 4.255 5.836 3.461 1.00 75.62 99 SER A N 1
ATOM 837 C CA . SER A 1 99 ? 5.370 5.666 2.528 1.00 75.62 99 SER A CA 1
ATOM 838 C C . SER A 1 99 ? 5.940 4.259 2.572 1.00 75.62 99 SER A C 1
ATOM 840 O O . SER A 1 99 ? 6.198 3.726 3.658 1.00 75.62 99 SER A O 1
ATOM 842 N N . LEU A 1 100 ? 6.186 3.684 1.389 1.00 73.88 100 LEU A N 1
ATOM 843 C CA . LEU A 1 100 ? 6.957 2.450 1.240 1.00 73.88 100 LEU A CA 1
ATOM 844 C C . LEU A 1 100 ? 8.472 2.663 1.409 1.00 73.88 100 LEU A C 1
ATOM 846 O O . LEU A 1 100 ? 9.209 1.688 1.551 1.00 73.88 100 LEU A O 1
ATOM 850 N N . ASN A 1 101 ? 8.960 3.908 1.443 1.00 66.12 101 ASN A N 1
ATOM 851 C CA . ASN A 1 101 ? 10.351 4.208 1.776 1.00 66.12 101 ASN A CA 1
ATOM 852 C C . ASN A 1 101 ? 10.504 5.620 2.360 1.00 66.12 101 ASN A C 1
ATOM 854 O O . ASN A 1 101 ? 10.600 6.613 1.645 1.00 66.12 101 ASN A O 1
ATOM 858 N N . ARG A 1 102 ? 10.610 5.710 3.688 1.00 54.06 102 ARG A N 1
ATOM 859 C CA . ARG A 1 102 ? 10.671 6.990 4.416 1.00 54.06 102 ARG A CA 1
ATOM 860 C C . ARG A 1 102 ? 11.947 7.813 4.167 1.00 54.06 102 ARG A C 1
ATOM 862 O O . ARG A 1 102 ? 12.024 8.962 4.593 1.00 54.06 102 ARG A O 1
ATOM 869 N N . SER A 1 103 ? 12.983 7.222 3.573 1.00 53.75 103 SER A N 1
ATOM 870 C CA . SER A 1 103 ? 14.334 7.796 3.612 1.00 53.75 103 SER A CA 1
ATOM 871 C C . SER A 1 103 ? 14.689 8.733 2.455 1.00 53.75 103 SER A C 1
ATOM 873 O O . SER A 1 103 ? 15.720 9.400 2.543 1.00 53.75 103 SER A O 1
ATOM 875 N N . ARG A 1 104 ? 13.880 8.810 1.389 1.00 56.47 104 ARG A N 1
ATOM 876 C CA . ARG A 1 104 ? 14.271 9.500 0.148 1.00 56.47 104 ARG A CA 1
ATOM 877 C C . ARG A 1 104 ? 13.073 10.168 -0.524 1.00 56.47 104 ARG A C 1
ATOM 879 O O . ARG A 1 104 ? 12.376 9.552 -1.314 1.00 56.47 104 ARG A O 1
ATOM 886 N N . TYR A 1 105 ? 12.842 11.436 -0.193 1.00 55.28 105 TYR A N 1
ATOM 887 C CA . TYR A 1 105 ? 11.934 12.296 -0.953 1.00 55.28 105 TYR A CA 1
ATOM 888 C C . TYR A 1 105 ? 12.758 13.201 -1.859 1.00 55.28 105 TYR A C 1
ATOM 890 O O . TYR A 1 105 ? 13.177 14.283 -1.448 1.00 55.28 105 TYR A O 1
ATOM 898 N N . SER A 1 106 ? 13.015 12.750 -3.079 1.00 58.75 106 SER A N 1
ATOM 899 C CA . SER A 1 106 ? 13.281 13.647 -4.200 1.00 58.75 106 SER A CA 1
ATOM 900 C C . SER A 1 106 ? 11.944 13.952 -4.881 1.00 58.75 106 SER A C 1
ATOM 902 O O . SER A 1 106 ? 11.031 13.130 -4.879 1.00 58.75 106 SER A O 1
ATOM 904 N N . GLU A 1 107 ? 11.769 15.163 -5.409 1.00 62.81 107 GLU A N 1
ATOM 905 C CA . GLU A 1 107 ? 10.595 15.459 -6.233 1.00 62.81 107 GLU A CA 1
ATOM 906 C C . GLU A 1 107 ? 10.704 14.670 -7.542 1.00 62.81 107 GLU A C 1
ATOM 908 O O . GLU A 1 107 ? 11.416 15.074 -8.463 1.00 62.81 107 GLU A O 1
ATOM 913 N N . ILE A 1 108 ? 10.021 13.525 -7.600 1.00 67.31 108 ILE A N 1
ATOM 914 C CA . ILE A 1 108 ? 9.911 12.723 -8.814 1.00 67.31 108 ILE A CA 1
ATOM 915 C C . ILE A 1 108 ? 8.744 13.254 -9.656 1.00 67.31 108 ILE A C 1
ATOM 917 O O . ILE A 1 108 ? 7.596 13.307 -9.208 1.00 67.31 108 ILE A O 1
ATOM 921 N N . ASN A 1 109 ? 9.049 13.677 -10.875 1.00 71.06 109 ASN A N 1
ATOM 922 C CA . ASN A 1 109 ? 8.123 14.062 -11.930 1.00 71.06 109 ASN A CA 1
ATOM 923 C C . ASN A 1 109 ? 8.286 13.111 -13.130 1.00 71.06 109 ASN A C 1
ATOM 925 O O . ASN A 1 109 ? 9.114 12.209 -13.106 1.00 71.06 109 ASN A O 1
ATOM 929 N N . GLU A 1 110 ? 7.465 13.284 -14.165 1.00 73.44 110 GLU A N 1
ATOM 930 C CA . GLU A 1 110 ? 7.467 12.384 -15.328 1.00 73.44 110 GLU A CA 1
ATOM 931 C C . GLU A 1 110 ? 8.836 12.343 -16.021 1.00 73.44 110 GLU A C 1
ATOM 933 O O . GLU A 1 110 ? 9.329 11.272 -16.367 1.00 73.44 110 GLU A O 1
ATOM 938 N N . ASP A 1 111 ? 9.478 13.507 -16.139 1.00 73.81 111 ASP A N 1
ATOM 939 C CA . ASP A 1 111 ? 10.734 13.676 -16.866 1.00 73.81 111 ASP A CA 1
ATOM 940 C C . ASP A 1 111 ? 11.931 13.042 -16.144 1.00 73.81 111 ASP A C 1
ATOM 942 O O . ASP A 1 111 ? 12.881 12.615 -16.795 1.00 73.81 111 ASP A O 1
ATOM 946 N N . ASN A 1 112 ? 11.905 12.973 -14.808 1.00 73.19 112 ASN A N 1
ATOM 947 C CA . ASN A 1 112 ? 12.999 12.425 -14.000 1.00 73.19 112 ASN A CA 1
ATOM 948 C C . ASN A 1 112 ? 12.677 11.063 -13.362 1.00 73.19 112 ASN A C 1
ATOM 950 O O . ASN A 1 112 ? 13.512 10.526 -12.639 1.00 73.19 112 ASN A O 1
ATOM 954 N N . PHE A 1 113 ? 11.497 10.495 -13.624 1.00 75.12 113 PHE A N 1
ATOM 955 C CA . PHE A 1 113 ? 11.041 9.235 -13.033 1.00 75.12 113 PHE A CA 1
ATOM 956 C C . PHE A 1 113 ? 12.008 8.079 -13.285 1.00 75.12 113 PHE A C 1
ATOM 958 O O . PHE A 1 113 ? 12.413 7.391 -12.348 1.00 75.12 113 PHE A O 1
ATOM 965 N N . LEU A 1 114 ? 12.413 7.891 -14.544 1.00 72.75 114 LEU A N 1
ATOM 966 C CA . 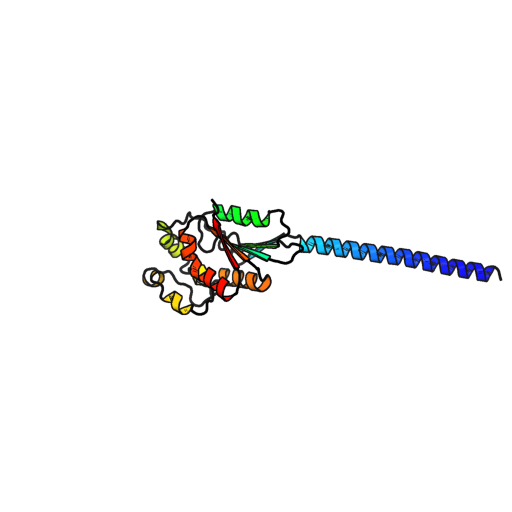LEU A 1 114 ? 13.320 6.806 -14.928 1.00 72.75 114 LEU A CA 1
ATOM 967 C C . LEU A 1 114 ? 14.701 6.963 -14.277 1.00 72.75 114 LEU A C 1
ATOM 969 O O . LEU A 1 114 ? 15.264 5.985 -13.780 1.00 72.75 114 LEU A O 1
ATOM 973 N N . ASP A 1 115 ? 15.216 8.190 -14.221 1.00 68.62 115 ASP A N 1
ATOM 974 C CA . ASP A 1 115 ? 16.507 8.500 -13.601 1.00 68.62 115 ASP A CA 1
ATOM 975 C C . ASP A 1 115 ? 16.454 8.336 -12.075 1.00 68.62 115 ASP A C 1
ATOM 977 O O . ASP A 1 115 ? 17.379 7.797 -11.467 1.00 68.62 115 ASP A O 1
ATOM 981 N N . ALA A 1 116 ? 15.353 8.752 -11.447 1.00 65.12 116 ALA A N 1
ATOM 982 C CA . ALA A 1 116 ? 15.164 8.658 -10.006 1.00 65.12 116 ALA A CA 1
ATOM 983 C C . ALA A 1 116 ? 15.065 7.199 -9.546 1.00 65.12 116 ALA A C 1
ATOM 985 O O . ALA A 1 116 ? 15.775 6.804 -8.621 1.00 65.12 116 ALA A O 1
ATOM 986 N N . ILE A 1 117 ? 14.251 6.380 -10.222 1.00 67.06 117 ILE A N 1
ATOM 987 C CA . ILE A 1 117 ? 14.066 4.974 -9.838 1.00 67.06 117 ILE A CA 1
ATOM 988 C C . ILE A 1 117 ? 15.335 4.162 -10.105 1.00 67.06 117 ILE A C 1
ATOM 990 O O . ILE A 1 117 ? 15.772 3.421 -9.227 1.00 67.06 117 ILE A O 1
ATOM 994 N N . SER A 1 118 ? 15.981 4.348 -11.260 1.00 60.03 118 SER A N 1
ATOM 995 C CA . SER A 1 118 ? 17.192 3.589 -11.615 1.00 60.03 118 SER A CA 1
ATOM 996 C C . SER A 1 118 ? 18.409 3.884 -10.727 1.00 60.03 118 SER A C 1
ATOM 998 O O . SER A 1 118 ? 19.349 3.094 -10.697 1.00 60.03 118 SER A O 1
ATOM 1000 N N . SER A 1 119 ? 18.406 4.993 -9.981 1.00 52.41 119 SER A N 1
ATOM 1001 C CA . SER A 1 119 ? 19.493 5.348 -9.059 1.00 52.41 119 SER A CA 1
ATOM 1002 C C . SER A 1 119 ? 19.400 4.677 -7.679 1.00 52.41 119 SER A C 1
ATOM 1004 O O . SER A 1 119 ? 20.411 4.560 -6.981 1.00 52.41 119 SER A O 1
ATOM 1006 N N . ASP A 1 120 ? 18.205 4.222 -7.285 1.00 59.53 120 ASP A N 1
ATOM 1007 C CA . ASP A 1 120 ? 17.885 3.844 -5.903 1.00 59.53 120 ASP A CA 1
ATOM 1008 C C . ASP A 1 120 ? 17.565 2.350 -5.726 1.00 59.53 120 ASP A C 1
ATOM 1010 O O . ASP A 1 120 ? 17.923 1.757 -4.702 1.00 59.53 120 ASP A O 1
ATOM 1014 N N . SER A 1 121 ? 16.877 1.751 -6.699 1.00 62.91 121 SER A N 1
ATOM 1015 C CA . SER A 1 121 ? 16.463 0.347 -6.727 1.00 62.91 121 SER A CA 1
ATOM 1016 C C . SER A 1 121 ? 16.086 -0.008 -8.155 1.00 62.91 121 SER A C 1
ATOM 1018 O O . SER A 1 121 ? 15.182 0.601 -8.720 1.00 62.91 121 SER A O 1
ATOM 1020 N N . ASP A 1 122 ? 16.685 -1.059 -8.707 1.00 76.88 122 ASP A N 1
ATOM 1021 C CA . ASP A 1 122 ? 16.289 -1.533 -10.032 1.00 76.88 122 ASP A CA 1
ATOM 1022 C C . ASP A 1 122 ? 14.825 -2.025 -10.039 1.00 76.88 122 ASP A C 1
ATOM 1024 O O . ASP A 1 122 ? 14.220 -2.129 -11.097 1.00 76.88 122 ASP A O 1
ATOM 1028 N N . VAL A 1 123 ? 14.211 -2.310 -8.880 1.00 85.88 123 VAL A N 1
ATOM 1029 C CA . VAL A 1 123 ? 12.845 -2.853 -8.807 1.00 85.88 123 VAL A CA 1
ATOM 1030 C C . VAL A 1 123 ? 11.758 -1.773 -8.782 1.00 85.88 123 VAL A C 1
ATOM 1032 O O . VAL A 1 123 ? 11.701 -0.959 -7.859 1.00 85.88 123 VAL A O 1
ATOM 1035 N N . ILE A 1 124 ? 10.823 -1.841 -9.737 1.00 85.69 124 ILE A N 1
ATOM 1036 C CA . ILE A 1 124 ? 9.581 -1.052 -9.745 1.00 85.69 124 ILE A CA 1
ATOM 1037 C C . ILE A 1 124 ? 8.545 -1.732 -8.835 1.00 85.69 124 ILE A C 1
ATOM 1039 O O . ILE A 1 124 ? 7.990 -2.777 -9.175 1.00 85.69 124 ILE A O 1
ATOM 1043 N N . LEU A 1 125 ? 8.268 -1.146 -7.664 1.00 87.06 125 LEU A N 1
ATOM 1044 C CA . LEU A 1 125 ? 7.435 -1.779 -6.630 1.00 87.06 125 LEU A CA 1
ATOM 1045 C C . LEU A 1 125 ? 5.997 -2.128 -7.064 1.00 87.06 125 LEU A C 1
ATOM 1047 O O . LEU A 1 125 ? 5.568 -3.237 -6.738 1.00 87.06 125 LEU A O 1
ATOM 1051 N N . PRO A 1 126 ? 5.237 -1.276 -7.790 1.00 89.50 126 PRO A N 1
ATOM 1052 C CA . PRO A 1 126 ? 3.907 -1.661 -8.269 1.00 89.50 126 PRO A CA 1
ATOM 1053 C C . PRO A 1 126 ? 3.923 -2.898 -9.162 1.00 89.50 126 PRO A C 1
ATOM 1055 O O . PRO A 1 126 ? 3.001 -3.706 -9.121 1.00 89.50 126 PRO A O 1
ATOM 1058 N N . ASP A 1 127 ? 4.990 -3.070 -9.937 1.00 91.94 127 ASP A N 1
ATOM 1059 C CA . ASP A 1 127 ? 5.167 -4.203 -10.835 1.00 91.94 127 ASP A CA 1
ATOM 1060 C C . ASP A 1 127 ? 5.655 -5.465 -10.116 1.00 91.94 127 ASP A C 1
ATOM 1062 O O . ASP A 1 127 ? 5.641 -6.550 -10.691 1.00 91.94 127 ASP A O 1
ATOM 1066 N N . ASN A 1 128 ? 6.036 -5.361 -8.843 1.00 92.88 128 ASN A N 1
ATOM 1067 C CA . ASN A 1 128 ? 6.461 -6.490 -8.029 1.00 92.88 128 ASN A CA 1
ATOM 1068 C C . ASN A 1 128 ? 5.278 -7.236 -7.374 1.00 92.88 128 ASN A C 1
ATOM 1070 O O . ASN A 1 128 ? 5.497 -8.201 -6.656 1.00 92.88 128 ASN A O 1
ATOM 1074 N N . PHE A 1 129 ? 4.016 -6.859 -7.604 1.00 94.00 129 PHE A N 1
ATOM 1075 C CA . PHE A 1 129 ? 2.859 -7.589 -7.059 1.00 94.00 129 PHE A CA 1
ATOM 1076 C C . PHE A 1 129 ? 2.533 -8.858 -7.856 1.00 94.00 129 PHE A C 1
ATOM 1078 O O . PHE A 1 129 ? 2.610 -8.879 -9.078 1.00 94.00 129 PHE A O 1
ATOM 1085 N N . CYS A 1 130 ? 2.140 -9.933 -7.165 1.00 93.62 130 CYS A N 1
ATOM 1086 C CA . CYS A 1 130 ? 1.777 -11.198 -7.810 1.00 93.62 130 CYS A CA 1
ATOM 1087 C C . CYS A 1 130 ? 0.397 -11.124 -8.472 1.00 93.62 130 CYS A C 1
ATOM 1089 O O . CYS A 1 130 ? -0.611 -11.295 -7.792 1.00 93.62 130 CYS A O 1
ATOM 1091 N N . ILE A 1 131 ? 0.373 -10.931 -9.789 1.00 94.06 131 ILE A N 1
ATOM 1092 C CA . ILE A 1 131 ? -0.818 -11.075 -10.638 1.00 94.06 131 ILE A CA 1
ATOM 1093 C C . ILE A 1 131 ? -0.714 -12.342 -11.500 1.00 94.06 131 ILE A C 1
ATOM 1095 O O . ILE A 1 131 ? 0.387 -12.873 -11.689 1.00 94.06 131 ILE A O 1
ATOM 1099 N N . ARG A 1 132 ? -1.825 -12.831 -12.065 1.00 91.62 132 ARG A N 1
ATOM 1100 C CA . ARG A 1 132 ? -1.839 -14.062 -12.884 1.00 91.62 132 ARG A CA 1
ATOM 1101 C C . ARG A 1 132 ? -0.825 -14.048 -14.030 1.00 91.62 132 ARG A C 1
ATOM 1103 O O . ARG A 1 132 ? -0.199 -15.067 -14.302 1.00 91.62 132 ARG A O 1
ATOM 1110 N N . ASP A 1 133 ? -0.678 -12.905 -14.688 1.00 89.44 133 ASP A N 1
ATOM 1111 C CA . ASP A 1 133 ? 0.167 -12.719 -15.869 1.00 89.44 133 ASP A CA 1
ATOM 1112 C C . ASP A 1 133 ? 1.491 -11.998 -15.544 1.00 89.44 133 ASP A C 1
ATOM 1114 O O . ASP A 1 133 ? 2.072 -11.337 -16.406 1.00 89.44 133 ASP A O 1
ATOM 1118 N N . TRP A 1 134 ? 2.003 -12.131 -14.314 1.00 92.31 134 TRP A N 1
ATOM 1119 C CA . TRP A 1 134 ? 3.185 -11.389 -13.857 1.00 92.31 134 TRP A CA 1
ATOM 1120 C C . TRP A 1 134 ? 4.418 -11.583 -14.754 1.00 92.31 134 TRP A C 1
ATOM 1122 O O . TRP A 1 134 ? 5.153 -10.636 -15.019 1.00 92.31 134 TRP A O 1
ATOM 1132 N N . ASP A 1 135 ? 4.620 -12.772 -15.325 1.00 88.06 135 ASP A N 1
ATOM 1133 C CA . ASP A 1 135 ? 5.740 -13.007 -16.245 1.00 88.06 135 ASP A CA 1
ATOM 1134 C C . ASP A 1 135 ? 5.665 -12.159 -17.528 1.00 88.06 135 ASP A C 1
ATOM 1136 O O . ASP A 1 135 ? 6.703 -11.857 -18.120 1.00 88.06 135 ASP A O 1
ATOM 1140 N N . LYS A 1 136 ? 4.471 -11.710 -17.945 1.00 88.81 136 LYS A N 1
ATOM 1141 C CA . LYS A 1 136 ? 4.315 -10.789 -19.084 1.00 88.81 136 LYS A CA 1
ATOM 1142 C C . LYS A 1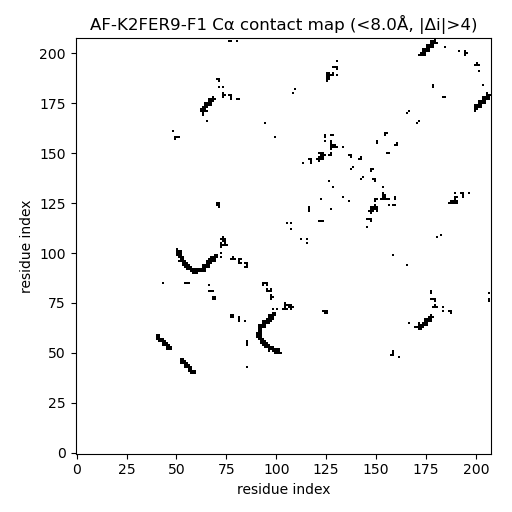 136 ? 4.800 -9.381 -18.752 1.00 88.81 136 LYS A C 1
ATOM 1144 O O . LYS A 1 136 ? 5.209 -8.663 -19.663 1.00 88.81 136 LYS A O 1
ATOM 1149 N N . ILE A 1 137 ? 4.809 -8.999 -17.472 1.00 87.06 137 ILE A N 1
ATOM 1150 C CA . ILE A 1 137 ? 5.302 -7.692 -17.025 1.00 87.06 137 ILE A CA 1
ATOM 1151 C C . ILE A 1 137 ? 6.769 -7.530 -17.410 1.00 87.06 137 ILE A C 1
ATOM 1153 O O . ILE A 1 137 ? 7.127 -6.492 -17.949 1.00 87.06 137 ILE A O 1
ATOM 1157 N N . LYS A 1 138 ? 7.595 -8.577 -17.279 1.00 80.50 138 LYS A N 1
ATOM 1158 C CA . LYS A 1 138 ? 9.010 -8.562 -17.704 1.00 80.50 138 LYS A CA 1
ATOM 1159 C C . LYS A 1 138 ? 9.210 -8.169 -19.174 1.00 80.50 138 LYS A C 1
ATOM 1161 O O . LYS A 1 138 ? 10.291 -7.723 -19.537 1.00 80.50 138 LYS A O 1
ATOM 1166 N N . GLY A 1 139 ? 8.182 -8.323 -20.012 1.00 82.00 139 GLY A N 1
ATOM 1167 C CA . GLY A 1 139 ? 8.188 -7.922 -21.418 1.00 82.00 139 GLY A CA 1
ATOM 1168 C C . GLY A 1 139 ? 7.819 -6.457 -21.683 1.00 82.00 139 GLY A C 1
ATOM 1169 O O . GLY A 1 139 ? 7.797 -6.058 -22.847 1.00 82.00 139 GLY A O 1
ATOM 1170 N N . LYS A 1 140 ? 7.504 -5.643 -20.661 1.00 85.94 140 LYS A N 1
ATOM 1171 C CA . LYS A 1 140 ? 7.246 -4.205 -20.843 1.00 85.94 140 LYS A CA 1
ATOM 1172 C C . LYS A 1 140 ? 8.506 -3.516 -21.380 1.00 85.94 140 LYS A C 1
ATOM 1174 O O . LYS A 1 140 ? 9.610 -3.733 -20.887 1.00 85.94 140 LYS A O 1
ATOM 1179 N N . LYS A 1 141 ? 8.311 -2.621 -22.356 1.00 83.12 141 LYS A N 1
ATOM 1180 C CA . LYS A 1 141 ? 9.371 -1.872 -23.055 1.00 83.12 141 LYS A CA 1
ATOM 1181 C C . LYS A 1 141 ? 10.356 -1.178 -22.100 1.00 83.12 141 LYS A C 1
ATOM 1183 O O . LYS A 1 141 ? 11.559 -1.197 -22.343 1.00 83.12 141 LYS A O 1
ATOM 1188 N N . ILE A 1 142 ? 9.850 -0.652 -20.982 1.00 81.25 142 ILE A N 1
ATOM 1189 C CA . ILE A 1 142 ? 10.653 0.004 -19.943 1.00 81.25 142 ILE A CA 1
ATOM 1190 C C . ILE A 1 142 ? 11.802 -0.880 -19.431 1.00 81.25 142 ILE A C 1
ATOM 1192 O O . ILE A 1 142 ? 12.905 -0.379 -19.258 1.00 81.25 142 ILE A O 1
ATOM 1196 N N . TYR A 1 143 ? 11.608 -2.194 -19.284 1.00 87.00 143 TYR A N 1
ATOM 1197 C CA . TYR A 1 143 ? 12.646 -3.107 -18.779 1.00 87.00 143 TYR A CA 1
ATOM 1198 C C . TYR A 1 143 ? 13.657 -3.538 -19.841 1.00 87.00 143 TYR A C 1
ATOM 1200 O O . TYR A 1 143 ? 14.739 -4.008 -19.511 1.00 87.00 143 TYR A O 1
ATOM 1208 N N . SER A 1 144 ? 13.317 -3.399 -21.125 1.00 82.94 144 SER A N 1
ATOM 1209 C CA . SER A 1 144 ? 14.275 -3.626 -22.214 1.00 82.94 144 SER A CA 1
ATOM 1210 C C . SER A 1 144 ? 15.148 -2.406 -22.510 1.00 82.94 144 SER A C 1
ATOM 1212 O O . SER A 1 144 ? 16.200 -2.549 -23.126 1.00 82.94 144 SER A O 1
ATOM 1214 N N . GLU A 1 145 ? 14.710 -1.213 -22.101 1.00 82.88 145 GLU A N 1
ATOM 1215 C CA . GLU A 1 145 ? 15.360 0.067 -22.422 1.00 82.88 145 GLU A CA 1
ATOM 1216 C C . GLU A 1 145 ? 16.062 0.712 -21.222 1.00 82.88 145 GLU A C 1
ATOM 1218 O O . GLU A 1 145 ? 16.764 1.709 -21.380 1.00 82.88 145 GLU A O 1
ATOM 1223 N N . THR A 1 146 ? 15.891 0.148 -20.027 1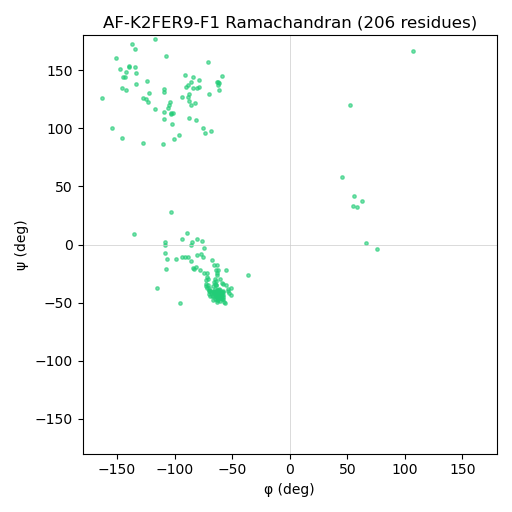.00 81.31 146 THR A N 1
ATOM 1224 C CA . THR A 1 146 ? 16.462 0.657 -18.776 1.00 81.31 146 THR A CA 1
ATOM 1225 C C . THR A 1 146 ? 17.025 -0.494 -17.940 1.00 81.31 146 THR A C 1
ATOM 1227 O O . THR A 1 146 ? 16.811 -1.660 -18.258 1.00 81.31 146 THR A O 1
ATOM 1230 N N . ASN A 1 147 ? 17.723 -0.175 -16.845 1.00 81.38 147 ASN A N 1
ATOM 1231 C CA . ASN A 1 147 ? 18.161 -1.174 -15.859 1.00 81.38 147 ASN A CA 1
ATOM 1232 C C . ASN A 1 147 ? 17.048 -1.583 -14.877 1.00 81.38 147 ASN A C 1
ATOM 1234 O O . ASN A 1 147 ? 17.300 -2.342 -13.946 1.00 81.38 147 ASN A O 1
ATOM 1238 N N . LEU A 1 148 ? 15.825 -1.081 -15.070 1.00 85.12 148 LEU A N 1
ATOM 1239 C CA . LEU A 1 148 ? 14.701 -1.393 -14.202 1.00 85.12 148 LEU A CA 1
ATOM 1240 C C . LEU A 1 148 ? 14.239 -2.844 -14.396 1.00 85.12 148 LEU A C 1
ATOM 1242 O O . LEU A 1 148 ? 14.405 -3.455 -15.451 1.00 85.12 148 LEU A O 1
ATOM 1246 N N . THR A 1 149 ? 13.585 -3.390 -13.383 1.00 89.06 149 THR A N 1
ATOM 1247 C CA . THR A 1 149 ? 13.052 -4.748 -13.341 1.00 89.06 149 THR A CA 1
ATOM 1248 C C . THR A 1 149 ? 11.770 -4.782 -12.502 1.00 89.06 149 THR A C 1
ATOM 1250 O O . THR A 1 149 ? 11.612 -3.995 -11.571 1.00 89.06 149 THR A O 1
ATOM 1253 N N . PRO A 1 150 ? 10.824 -5.697 -12.766 1.00 90.50 150 PRO A N 1
ATOM 1254 C CA . PRO A 1 150 ? 9.730 -5.974 -11.833 1.00 90.50 150 PRO A CA 1
ATOM 1255 C C . PRO A 1 150 ? 10.190 -6.796 -10.612 1.00 90.50 150 PRO A C 1
ATOM 1257 O O . PRO A 1 150 ? 9.392 -7.086 -9.722 1.00 90.50 150 PRO A O 1
ATOM 1260 N N . GLY A 1 151 ? 11.463 -7.206 -10.567 1.00 91.38 151 GLY A N 1
ATOM 1261 C CA . GLY A 1 151 ? 12.047 -8.092 -9.561 1.00 91.38 151 GLY A CA 1
ATOM 1262 C C . GLY A 1 151 ? 12.329 -9.502 -10.104 1.00 91.38 151 GLY A C 1
ATOM 1263 O O . GLY A 1 151 ? 11.872 -9.867 -11.192 1.00 91.38 151 GLY A O 1
ATOM 1264 N N . PRO A 1 152 ? 13.106 -10.329 -9.379 1.00 91.62 152 PRO A N 1
ATOM 1265 C CA . PRO A 1 152 ? 13.425 -11.700 -9.796 1.00 91.62 152 PRO A CA 1
ATOM 1266 C C . PRO A 1 152 ? 12.194 -12.623 -9.841 1.00 91.62 152 PRO A C 1
ATOM 1268 O O . PRO A 1 152 ? 12.098 -13.499 -10.705 1.00 91.62 152 PRO A O 1
ATOM 1271 N N . TYR A 1 153 ? 11.241 -12.408 -8.937 1.00 93.00 153 TYR A N 1
ATOM 1272 C CA . TYR A 1 153 ? 9.946 -13.084 -8.848 1.00 93.00 153 TYR A CA 1
ATOM 1273 C C . TYR A 1 153 ? 8.932 -12.121 -8.217 1.00 93.00 153 TYR A C 1
ATOM 1275 O O . TYR A 1 153 ? 9.325 -11.143 -7.578 1.00 93.00 153 TYR A O 1
ATOM 1283 N N . CYS A 1 154 ? 7.635 -12.376 -8.393 1.00 92.69 154 CYS A N 1
ATOM 1284 C CA . CYS A 1 154 ? 6.615 -11.530 -7.783 1.00 92.69 154 CYS A CA 1
ATOM 1285 C C . CYS A 1 154 ? 6.713 -11.582 -6.249 1.00 92.69 154 CYS A C 1
ATOM 1287 O O . CYS A 1 154 ? 6.964 -12.631 -5.661 1.00 92.69 154 CYS A O 1
ATOM 1289 N N . GLN A 1 155 ? 6.530 -10.438 -5.602 1.00 92.56 155 GLN A N 1
ATOM 1290 C CA . GLN A 1 155 ? 6.705 -10.211 -4.170 1.00 92.56 155 GLN A CA 1
ATOM 1291 C C . GLN A 1 155 ? 8.123 -10.533 -3.674 1.00 92.56 155 GLN A C 1
ATOM 1293 O O . GLN A 1 155 ? 8.306 -10.966 -2.536 1.00 92.56 155 GLN A O 1
ATOM 1298 N N . SER A 1 156 ? 9.147 -10.334 -4.509 1.00 93.06 156 SER A N 1
ATOM 1299 C CA . SER A 1 156 ? 10.544 -10.409 -4.063 1.00 93.06 156 SER A CA 1
ATOM 1300 C C . SER A 1 156 ? 10.904 -9.316 -3.062 1.00 93.06 156 SER A C 1
ATOM 1302 O O . SER A 1 156 ? 11.754 -9.543 -2.202 1.00 93.06 156 SER A O 1
ATOM 1304 N N . GLU A 1 157 ? 10.248 -8.155 -3.145 1.00 90.44 157 GLU A N 1
ATOM 1305 C CA . GLU A 1 157 ? 10.575 -7.009 -2.307 1.00 90.44 157 GLU A CA 1
ATOM 1306 C C . GLU A 1 157 ? 9.891 -7.089 -0.934 1.00 90.44 157 GLU A C 1
ATOM 1308 O O . GLU A 1 157 ? 8.690 -7.358 -0.827 1.00 90.44 157 GLU A O 1
ATOM 1313 N N . PRO A 1 158 ? 10.610 -6.814 0.167 1.00 90.00 158 PRO A N 1
ATOM 1314 C CA . PRO A 1 158 ? 10.030 -6.889 1.506 1.00 90.00 158 PRO A CA 1
ATOM 1315 C C . PRO A 1 158 ? 8.894 -5.872 1.728 1.00 90.00 158 PRO A C 1
ATOM 1317 O O . PRO A 1 158 ? 8.001 -6.112 2.547 1.00 90.00 158 PRO A O 1
ATOM 1320 N N . GLN A 1 159 ? 8.892 -4.754 0.997 1.00 88.38 159 GLN A N 1
ATOM 1321 C CA . GLN A 1 159 ? 7.835 -3.742 1.020 1.00 88.38 159 GLN A CA 1
ATOM 1322 C C . GLN A 1 159 ? 6.529 -4.281 0.419 1.00 88.38 159 GLN A C 1
ATOM 1324 O O . GLN A 1 159 ? 5.464 -4.103 1.015 1.00 88.38 159 GLN A O 1
ATOM 1329 N N . THR A 1 160 ? 6.596 -4.984 -0.716 1.00 91.06 160 THR A N 1
ATOM 1330 C CA . THR A 1 160 ? 5.406 -5.577 -1.349 1.00 91.06 160 THR A CA 1
ATOM 1331 C C . THR A 1 160 ? 4.874 -6.744 -0.524 1.00 91.06 160 THR A C 1
ATOM 1333 O O . THR A 1 160 ? 3.668 -6.813 -0.279 1.00 91.06 160 THR A O 1
ATOM 1336 N N . GLN A 1 161 ? 5.753 -7.588 0.030 1.00 92.88 161 GLN A N 1
ATOM 1337 C CA . GLN A 1 161 ? 5.365 -8.644 0.976 1.00 92.88 161 GLN A CA 1
ATOM 1338 C C . GLN A 1 161 ? 4.640 -8.086 2.206 1.00 92.88 161 GLN A C 1
ATOM 1340 O O . GLN A 1 161 ? 3.657 -8.669 2.673 1.00 92.88 161 GLN A O 1
ATOM 1345 N N . LEU A 1 162 ? 5.108 -6.958 2.750 1.00 91.56 162 LEU A N 1
ATOM 1346 C CA . LEU A 1 162 ? 4.443 -6.303 3.872 1.00 91.56 162 LEU A CA 1
ATOM 1347 C C . LEU A 1 162 ? 3.039 -5.837 3.487 1.00 91.56 162 LEU A C 1
ATOM 1349 O O . LEU A 1 162 ? 2.100 -6.113 4.232 1.00 91.56 162 LEU A O 1
ATOM 1353 N N . LEU A 1 163 ? 2.881 -5.170 2.343 1.00 92.94 163 LEU A N 1
ATOM 1354 C CA . LEU A 1 163 ? 1.574 -4.675 1.917 1.00 92.94 163 LEU A CA 1
ATOM 1355 C C . LEU A 1 163 ? 0.585 -5.825 1.693 1.00 92.94 163 LEU A C 1
ATOM 1357 O O . LEU A 1 163 ? -0.544 -5.776 2.175 1.00 92.94 163 LEU A O 1
ATOM 1361 N N . VAL A 1 164 ? 1.034 -6.905 1.057 1.00 94.31 164 VAL A N 1
ATOM 1362 C CA . VAL A 1 164 ? 0.247 -8.131 0.859 1.00 94.31 164 VAL A CA 1
ATOM 1363 C C . VAL A 1 164 ? -0.150 -8.745 2.196 1.00 94.31 164 VAL A C 1
ATOM 1365 O O . VAL A 1 164 ? -1.306 -9.120 2.393 1.00 94.31 164 VAL A O 1
ATOM 1368 N N . LYS A 1 165 ? 0.772 -8.794 3.162 1.00 94.44 165 LYS A N 1
ATOM 1369 C CA . LYS A 1 165 ? 0.461 -9.262 4.514 1.00 94.44 165 LYS A CA 1
ATOM 1370 C C . LYS A 1 165 ? -0.615 -8.401 5.180 1.00 94.44 165 LYS A C 1
ATOM 1372 O O . LYS A 1 165 ? -1.509 -8.962 5.808 1.00 94.44 165 LYS A O 1
ATOM 1377 N N . LEU A 1 166 ? -0.548 -7.074 5.053 1.00 93.25 166 LEU A N 1
ATOM 1378 C CA . LEU A 1 166 ? -1.568 -6.167 5.593 1.00 93.25 166 LEU A CA 1
ATOM 1379 C C . LEU A 1 166 ? -2.930 -6.408 4.924 1.00 93.25 166 LEU A C 1
ATOM 1381 O O . LEU A 1 166 ? -3.935 -6.535 5.621 1.00 93.25 166 LEU A O 1
ATOM 1385 N N . LEU A 1 167 ? -2.956 -6.560 3.599 1.00 94.06 167 LEU A N 1
ATOM 1386 C CA . LEU A 1 167 ? -4.164 -6.880 2.835 1.00 94.06 167 LEU A CA 1
ATOM 1387 C C . LEU A 1 167 ? -4.810 -8.194 3.293 1.00 94.06 167 LEU A C 1
ATOM 1389 O O . LEU A 1 167 ? -6.015 -8.238 3.529 1.00 94.06 167 LEU A O 1
ATOM 1393 N N . LEU A 1 168 ? -4.018 -9.248 3.493 1.00 93.00 168 LEU A N 1
ATOM 1394 C CA . LEU A 1 168 ? -4.513 -10.546 3.963 1.00 93.00 168 LEU A CA 1
ATOM 1395 C C . LEU A 1 168 ? -4.981 -10.512 5.422 1.00 93.00 168 LEU A C 1
ATOM 1397 O O . LEU A 1 168 ? -5.977 -11.149 5.769 1.00 93.00 168 LEU A O 1
ATOM 1401 N N . GLN A 1 169 ? -4.251 -9.797 6.280 1.00 92.00 169 GLN A N 1
ATOM 1402 C CA . GLN A 1 169 ? -4.529 -9.731 7.713 1.00 92.00 169 GLN A CA 1
ATOM 1403 C C . GLN A 1 169 ? -5.803 -8.939 8.010 1.00 92.00 169 GLN A C 1
ATOM 1405 O O . GLN A 1 169 ? -6.591 -9.355 8.857 1.00 92.00 169 GLN A O 1
ATOM 1410 N N . TYR A 1 170 ? -5.992 -7.810 7.330 1.00 91.56 170 TYR A N 1
ATOM 1411 C CA . TYR A 1 170 ? -7.056 -6.859 7.644 1.00 91.56 170 TYR A CA 1
ATOM 1412 C C . TYR A 1 170 ? -8.209 -6.864 6.639 1.00 91.56 170 TYR A C 1
ATOM 1414 O O . TYR A 1 170 ? -9.252 -6.294 6.938 1.00 91.56 170 TYR A O 1
ATOM 1422 N N . LYS A 1 171 ? -8.043 -7.513 5.476 1.00 92.38 171 LYS A N 1
ATOM 1423 C CA . LYS A 1 171 ? -9.076 -7.691 4.440 1.00 92.38 171 LYS A CA 1
ATOM 1424 C C . LYS A 1 171 ? -9.849 -6.398 4.142 1.00 92.38 171 LYS A C 1
ATOM 1426 O O . LYS A 1 171 ? -11.066 -6.361 4.333 1.00 92.38 171 LYS A O 1
ATOM 1431 N N . PRO A 1 172 ? -9.163 -5.321 3.728 1.00 94.06 172 PRO A N 1
ATOM 1432 C CA . PRO A 1 172 ? -9.836 -4.057 3.503 1.00 94.06 172 PRO A CA 1
ATOM 1433 C C . PRO A 1 172 ? -10.859 -4.189 2.377 1.00 94.06 172 PRO A C 1
ATOM 1435 O O . PRO A 1 172 ? -10.594 -4.817 1.354 1.00 94.06 172 PRO A O 1
ATOM 1438 N N . ARG A 1 173 ? -12.020 -3.557 2.553 1.00 93.75 173 ARG A N 1
ATOM 1439 C CA . ARG A 1 173 ? -13.079 -3.537 1.530 1.00 93.75 173 ARG A CA 1
ATOM 1440 C C . ARG A 1 173 ? -12.753 -2.604 0.367 1.00 93.75 173 ARG A C 1
ATOM 1442 O O . ARG A 1 173 ? -13.317 -2.748 -0.708 1.00 93.75 173 ARG A O 1
ATOM 1449 N N . LYS A 1 174 ? -11.904 -1.606 0.626 1.00 95.62 174 LYS A N 1
ATOM 1450 C CA . LYS A 1 174 ? -11.543 -0.553 -0.316 1.00 95.62 174 LYS A CA 1
ATOM 1451 C C . LYS A 1 174 ? -10.086 -0.140 -0.133 1.00 95.62 174 LYS A C 1
ATOM 1453 O O . LYS A 1 174 ? -9.617 -0.063 1.006 1.00 95.62 174 LYS A O 1
ATOM 1458 N N . ALA A 1 175 ? -9.411 0.190 -1.226 1.00 95.19 175 ALA A N 1
ATOM 1459 C CA . ALA A 1 175 ? -8.147 0.908 -1.243 1.00 95.19 175 ALA A CA 1
ATOM 1460 C C . ALA A 1 175 ? -8.333 2.338 -1.786 1.00 95.19 175 ALA A C 1
ATOM 1462 O O . ALA A 1 175 ? -8.982 2.558 -2.804 1.00 95.19 175 ALA A O 1
ATOM 1463 N N . ILE A 1 176 ? -7.764 3.327 -1.109 1.00 94.19 176 ILE A N 1
ATOM 1464 C CA . ILE A 1 176 ? -7.671 4.711 -1.571 1.00 94.19 176 ILE A CA 1
ATOM 1465 C C . ILE A 1 176 ? -6.225 4.937 -1.991 1.00 94.19 176 ILE A C 1
ATOM 1467 O O . ILE A 1 176 ? -5.315 4.833 -1.164 1.00 94.19 176 ILE A O 1
ATOM 1471 N N . LEU A 1 177 ? -6.029 5.231 -3.272 1.00 91.88 177 LEU A N 1
ATOM 1472 C CA . LEU A 1 177 ? -4.731 5.494 -3.879 1.00 91.88 177 LEU A CA 1
ATOM 1473 C C . LEU A 1 177 ? -4.590 7.002 -4.065 1.00 91.88 177 LEU A C 1
ATOM 1475 O O . LEU A 1 177 ? -5.223 7.601 -4.938 1.00 91.88 177 LEU A O 1
ATOM 1479 N N . LEU A 1 178 ? -3.808 7.629 -3.191 1.00 88.81 178 LEU A N 1
ATOM 1480 C CA . LEU A 1 178 ? -3.566 9.064 -3.254 1.00 88.81 178 LEU A CA 1
ATOM 1481 C C . LEU A 1 178 ? -2.526 9.372 -4.325 1.00 88.81 178 LEU A C 1
ATOM 1483 O O . LEU A 1 178 ? -1.493 8.711 -4.392 1.00 88.81 178 LEU A O 1
ATOM 1487 N N . TYR A 1 179 ? -2.785 10.395 -5.134 1.00 84.00 179 TYR A N 1
ATOM 1488 C CA . TYR A 1 179 ? -1.869 10.813 -6.191 1.00 84.00 179 TYR A CA 1
ATOM 1489 C C . TYR A 1 179 ? -1.831 12.338 -6.340 1.00 84.00 179 TYR A C 1
ATOM 1491 O O . TYR A 1 179 ? -2.831 13.029 -6.149 1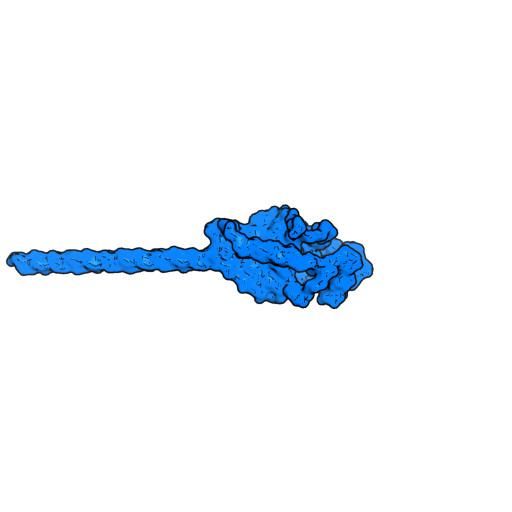.00 84.00 179 TYR A O 1
ATOM 1499 N N . ASP A 1 180 ? -0.675 12.869 -6.737 1.00 78.56 180 ASP A N 1
ATOM 1500 C CA . ASP A 1 180 ? -0.475 14.305 -7.007 1.00 78.56 180 ASP A CA 1
ATOM 1501 C C . ASP A 1 180 ? -0.349 14.633 -8.507 1.00 78.56 180 ASP A C 1
ATOM 1503 O O . ASP A 1 180 ? -0.563 15.774 -8.948 1.00 78.56 180 ASP A O 1
ATOM 1507 N N . VAL A 1 181 ? 0.004 13.625 -9.305 1.00 78.44 181 VAL A N 1
ATOM 1508 C CA . VAL A 1 181 ? 0.304 13.720 -10.739 1.00 78.44 181 VAL A CA 1
ATOM 1509 C C . VAL A 1 181 ? -0.419 12.610 -11.494 1.00 78.44 181 VAL A C 1
ATOM 1511 O O . VAL A 1 181 ? -0.487 11.483 -11.021 1.00 78.44 181 VAL A O 1
ATOM 1514 N N . LYS A 1 182 ? -0.997 12.915 -12.663 1.00 82.25 182 LYS A N 1
ATOM 1515 C CA . LYS A 1 182 ? -1.862 11.957 -13.379 1.00 82.25 182 LYS A CA 1
ATOM 1516 C C . LYS A 1 182 ? -1.115 10.726 -13.890 1.00 82.25 182 LYS A C 1
ATOM 1518 O O . LYS A 1 182 ? -1.678 9.640 -13.841 1.00 82.25 182 LYS A O 1
ATOM 1523 N N . TRP A 1 183 ? 0.134 10.886 -14.327 1.00 81.75 183 TRP A N 1
ATOM 1524 C CA . TRP A 1 183 ? 0.940 9.779 -14.848 1.00 81.75 183 TRP A CA 1
ATOM 1525 C C . TRP A 1 183 ? 1.199 8.687 -13.793 1.00 81.75 183 TRP A C 1
ATOM 1527 O O . TRP A 1 183 ? 1.388 7.531 -14.155 1.00 81.75 183 TRP A O 1
ATOM 1537 N N . TYR A 1 184 ? 1.104 9.003 -12.491 1.00 80.31 184 TYR A N 1
ATOM 1538 C CA . TYR A 1 184 ? 1.151 8.010 -11.407 1.00 80.31 184 TYR A CA 1
ATOM 1539 C C . TYR A 1 184 ? 0.131 6.884 -11.613 1.00 80.31 184 TYR A C 1
ATOM 1541 O O . TYR A 1 184 ? 0.454 5.719 -11.403 1.00 80.31 184 TYR A O 1
ATOM 1549 N N . ILE A 1 185 ? -1.088 7.230 -12.050 1.00 83.25 185 ILE A N 1
ATOM 1550 C CA . ILE A 1 185 ? -2.197 6.282 -12.235 1.00 83.25 185 ILE A CA 1
ATOM 1551 C C . ILE A 1 185 ? -1.799 5.179 -13.221 1.00 83.25 185 ILE A C 1
ATOM 1553 O O . ILE A 1 185 ? -2.104 4.012 -12.998 1.00 83.25 185 ILE A O 1
ATOM 1557 N N . GLU A 1 186 ? -1.081 5.541 -14.283 1.00 81.12 186 GLU A N 1
ATOM 1558 C CA . GLU A 1 186 ? -0.618 4.595 -15.300 1.00 81.12 186 GLU A CA 1
ATOM 1559 C C . GLU A 1 186 ? 0.503 3.694 -14.764 1.00 81.12 186 GLU A C 1
ATOM 1561 O O . GLU A 1 186 ? 0.536 2.496 -15.045 1.00 81.12 186 GLU A O 1
ATOM 1566 N N . GLN A 1 187 ? 1.396 4.251 -13.944 1.00 80.12 187 GLN A N 1
ATOM 1567 C CA . GLN A 1 187 ? 2.569 3.544 -13.426 1.00 80.12 187 GLN A CA 1
ATOM 1568 C C . GLN A 1 187 ? 2.246 2.576 -12.275 1.00 80.12 187 GLN A C 1
ATOM 1570 O O . GLN A 1 187 ? 2.989 1.623 -12.050 1.00 80.12 187 GLN A O 1
ATOM 1575 N N . VAL A 1 188 ? 1.128 2.758 -11.564 1.00 87.44 188 VAL A N 1
ATOM 1576 C CA . VAL A 1 188 ? 0.673 1.804 -10.533 1.00 87.44 188 VAL A CA 1
ATOM 1577 C C . VAL A 1 188 ? -0.236 0.689 -11.070 1.00 87.44 188 VAL A C 1
ATOM 1579 O O . VAL A 1 188 ? -0.782 -0.082 -10.280 1.00 87.44 188 VAL A O 1
ATOM 1582 N N . GLY A 1 189 ? -0.371 0.561 -12.396 1.00 86.25 189 GLY A N 1
ATOM 1583 C CA . GLY A 1 189 ? -1.322 -0.342 -13.059 1.00 86.25 189 GLY A CA 1
ATOM 1584 C C . GLY A 1 189 ? -1.286 -1.799 -12.579 1.00 86.25 189 GLY A C 1
ATOM 1585 O O . GLY A 1 189 ? -2.325 -2.385 -12.283 1.00 86.25 189 GLY A O 1
ATOM 1586 N N . THR A 1 190 ? -0.098 -2.376 -12.390 1.00 90.75 190 THR A N 1
ATOM 1587 C CA . THR A 1 190 ? 0.027 -3.760 -11.895 1.00 90.75 190 THR A CA 1
ATOM 1588 C C . THR A 1 190 ? -0.516 -3.923 -10.472 1.00 90.75 190 THR A C 1
ATOM 1590 O O . THR A 1 190 ? -1.111 -4.947 -10.138 1.00 90.75 190 THR A O 1
ATOM 1593 N N . PHE A 1 191 ? -0.360 -2.911 -9.615 1.00 92.75 191 PHE A N 1
ATOM 1594 C CA . PHE A 1 191 ? -0.935 -2.960 -8.276 1.00 92.75 191 PHE A CA 1
ATOM 1595 C C . PHE A 1 191 ? -2.465 -2.862 -8.318 1.00 92.75 191 PHE A C 1
ATOM 1597 O O . PHE A 1 191 ? -3.136 -3.563 -7.566 1.00 92.75 191 PHE A O 1
ATOM 1604 N N . THR A 1 192 ? -3.037 -2.056 -9.216 1.00 93.69 192 THR A N 1
ATOM 1605 C CA . THR A 1 192 ? -4.497 -2.040 -9.402 1.00 93.69 192 THR A CA 1
ATOM 1606 C C . THR A 1 192 ? -5.030 -3.364 -9.946 1.00 93.69 192 THR A C 1
ATOM 1608 O O . THR A 1 192 ? -6.029 -3.856 -9.434 1.00 93.69 192 THR A O 1
ATOM 1611 N N . GLU A 1 193 ? -4.312 -4.013 -10.868 1.00 94.69 193 GLU A N 1
ATOM 1612 C CA . GLU A 1 193 ? -4.655 -5.365 -11.334 1.00 94.69 193 GLU A CA 1
ATOM 1613 C C . GLU A 1 193 ? -4.621 -6.384 -10.183 1.00 94.69 193 GLU A C 1
ATOM 1615 O O . GLU A 1 193 ? -5.506 -7.232 -10.064 1.00 94.69 193 GLU A O 1
ATOM 1620 N N . TYR A 1 194 ? -3.644 -6.269 -9.277 1.00 95.25 194 TYR A N 1
ATOM 1621 C CA . TYR A 1 194 ? -3.604 -7.080 -8.061 1.00 95.25 194 TYR A CA 1
ATOM 1622 C C . TYR A 1 194 ? -4.850 -6.866 -7.188 1.00 95.25 194 TYR A C 1
ATOM 1624 O O . TYR A 1 194 ? -5.407 -7.836 -6.666 1.00 95.25 194 TYR A O 1
ATOM 1632 N N . LEU A 1 195 ? -5.304 -5.622 -7.012 1.00 95.50 195 LEU A N 1
ATOM 1633 C CA . LEU A 1 195 ? -6.520 -5.323 -6.248 1.00 95.50 195 LEU A CA 1
ATOM 1634 C C . LEU A 1 195 ? -7.770 -5.915 -6.919 1.00 95.50 195 LEU A C 1
ATOM 1636 O O . LEU A 1 195 ? -8.576 -6.543 -6.227 1.00 95.50 195 LEU A O 1
ATOM 1640 N N . ASP A 1 196 ? -7.881 -5.812 -8.246 1.00 95.88 196 ASP A N 1
ATOM 1641 C CA . ASP A 1 196 ? -8.976 -6.394 -9.033 1.00 95.88 196 ASP A CA 1
ATOM 1642 C C . ASP A 1 196 ? -9.046 -7.921 -8.897 1.00 95.88 196 ASP A C 1
ATOM 1644 O O . ASP A 1 196 ? -10.106 -8.480 -8.594 1.00 95.88 196 ASP A O 1
ATOM 1648 N N . GLU A 1 197 ? -7.917 -8.622 -9.054 1.00 95.06 197 GLU A N 1
ATOM 1649 C CA . GLU A 1 197 ? -7.856 -10.084 -8.904 1.00 95.06 197 GLU A CA 1
ATOM 1650 C C . GLU A 1 197 ? -8.266 -10.542 -7.495 1.00 95.06 197 GLU A C 1
ATOM 1652 O O . GLU A 1 197 ? -8.841 -11.625 -7.326 1.00 95.06 197 GLU A O 1
ATOM 1657 N N . ASN A 1 198 ? -8.020 -9.699 -6.490 1.00 93.69 198 ASN A N 1
ATOM 1658 C CA . ASN A 1 198 ? -8.371 -9.944 -5.093 1.00 93.69 198 ASN A CA 1
ATOM 1659 C C . ASN A 1 198 ? -9.731 -9.355 -4.684 1.00 93.69 198 ASN A C 1
ATOM 1661 O O . ASN A 1 198 ? -10.113 -9.490 -3.519 1.00 93.69 198 ASN A O 1
ATOM 1665 N N . LYS A 1 199 ? -10.492 -8.774 -5.624 1.00 95.00 199 LYS A N 1
ATOM 1666 C CA . LYS A 1 199 ? -11.822 -8.177 -5.401 1.00 95.00 199 LYS A CA 1
ATOM 1667 C C . LYS A 1 199 ? -11.824 -7.096 -4.317 1.00 95.00 199 LYS A C 1
ATOM 1669 O O . LYS A 1 199 ? -12.723 -7.055 -3.476 1.00 95.00 199 LYS A O 1
ATOM 1674 N N . ILE A 1 200 ? -10.797 -6.255 -4.317 1.00 95.31 200 ILE A N 1
ATOM 1675 C CA . ILE A 1 200 ? -10.697 -5.096 -3.434 1.00 95.31 200 ILE A CA 1
ATOM 1676 C C . ILE A 1 200 ? -11.031 -3.867 -4.273 1.00 95.31 200 ILE A C 1
ATOM 1678 O O . ILE A 1 200 ? -10.265 -3.512 -5.166 1.00 95.31 200 ILE A O 1
ATOM 1682 N N . ASP A 1 201 ? -12.154 -3.210 -3.973 1.00 96.81 201 ASP A N 1
ATOM 1683 C CA . ASP A 1 201 ? -12.523 -1.967 -4.654 1.00 96.81 201 ASP A CA 1
ATOM 1684 C C . ASP A 1 201 ? -11.422 -0.922 -4.455 1.00 96.81 201 ASP A C 1
ATOM 1686 O O . ASP A 1 201 ? -10.822 -0.839 -3.381 1.00 96.81 201 ASP A O 1
ATOM 1690 N N . TYR A 1 202 ? -11.168 -0.072 -5.444 1.00 95.44 202 TYR A N 1
ATOM 1691 C CA . TYR A 1 202 ? -10.217 1.019 -5.269 1.00 95.44 202 TYR A CA 1
ATOM 1692 C C . TYR A 1 202 ? -10.671 2.317 -5.918 1.00 95.44 202 TYR A C 1
ATOM 1694 O O . TYR A 1 202 ? -11.450 2.335 -6.868 1.00 95.44 202 TYR A O 1
ATOM 1702 N N . GLU A 1 203 ? -10.189 3.430 -5.372 1.00 94.94 203 GLU A N 1
ATOM 1703 C CA . GLU A 1 203 ? -10.360 4.747 -5.970 1.00 94.94 203 GLU A CA 1
ATOM 1704 C C . GLU A 1 203 ? -9.047 5.517 -5.974 1.00 94.94 203 GLU A C 1
ATOM 1706 O O . GLU A 1 203 ? -8.237 5.407 -5.052 1.00 94.94 203 GLU A O 1
ATOM 1711 N N . PHE A 1 204 ? -8.878 6.342 -6.999 1.00 91.50 204 PHE A N 1
ATOM 1712 C CA . PHE A 1 204 ? -7.808 7.319 -7.062 1.00 91.50 204 PHE A CA 1
ATOM 1713 C C . PHE A 1 204 ? -8.313 8.656 -6.530 1.00 91.50 204 PHE A C 1
ATOM 1715 O O . PHE A 1 204 ? -9.321 9.173 -7.015 1.00 91.50 204 PHE A O 1
ATOM 1722 N N . LEU A 1 205 ? -7.599 9.243 -5.570 1.00 91.00 205 LEU A N 1
ATOM 1723 C CA . LEU A 1 205 ? -7.942 10.547 -5.007 1.00 91.00 205 LEU A CA 1
ATOM 1724 C C . LEU A 1 205 ? -6.777 11.529 -5.160 1.00 91.00 205 LEU A C 1
ATOM 1726 O O . LEU A 1 205 ? -5.678 11.291 -4.665 1.00 91.00 205 LEU A O 1
ATOM 1730 N N . SER A 1 206 ? -7.050 12.655 -5.828 1.00 85.81 206 SER A N 1
ATOM 1731 C CA . SER A 1 206 ? -6.094 13.759 -5.957 1.00 85.81 206 SER A CA 1
ATOM 1732 C C . SER A 1 206 ? -5.747 14.327 -4.589 1.00 85.81 206 SER A C 1
ATOM 1734 O O . SER A 1 206 ? -6.631 14.531 -3.749 1.00 85.81 206 SER A O 1
ATOM 1736 N N . SER A 1 207 ? -4.475 14.637 -4.380 1.00 80.38 207 SER A N 1
ATOM 1737 C CA . SER A 1 207 ? -3.986 15.273 -3.154 1.00 80.38 207 SER A CA 1
ATOM 1738 C C . SER A 1 207 ? -3.905 16.793 -3.236 1.00 80.38 207 SER A C 1
ATOM 1740 O O . SER A 1 207 ? -3.806 17.443 -2.197 1.00 80.38 207 SER A O 1
ATOM 1742 N N . LYS A 1 208 ? -4.070 17.336 -4.446 1.00 76.81 208 LYS A N 1
ATOM 1743 C CA . LYS A 1 208 ? -4.382 18.744 -4.721 1.00 76.81 208 LYS A CA 1
ATOM 1744 C C . LYS A 1 208 ? -5.870 19.024 -4.583 1.00 76.81 208 LYS A C 1
ATOM 1746 O O . LYS A 1 208 ? -6.656 18.109 -4.935 1.00 76.81 208 LYS A O 1
#

Foldseek 3Di:
DVVVVVVVVVVVVVVVVVVVVVVVVVVVVVVVVVVVCCCVQQDWDWDADPQWTKIKGGAPVLAEEEEEEDLQLADPLQLVVLVVVSVDPDNHIYIGGSYLHPPDRDHDDPVCSQVVCQVPDLARRLLLADDPPSVCSCVPPSVVVHSHDNDPHRPPRVSNVVVVVVCVVSVHQEYEYEDADPVVVVSNVSNVNNCVVVNRHYDYDYSD

Organism: NCBI:txid1234023

Sequence (208 aa):
MIFWFQNKIKDSIKSYIFYIFLTLLLADFFILGIKFYNITHKAQIRQIKYGVEYIVKNSESGDYILVIWDLLWTNKLSEIKSREYADEKSDISYIVVPSLNRSRYSEINEDNFLDAISSDSDVILPDNFCIRDWDKIKGKKIYSETNLTPGPYCQSEPQTQLLVKLLLQYKPRKAILLYDVKWYIEQVGTFTEYLDENKIDYEFLSSK

Radius of gyration: 27.02 Å; Cα contacts (8 Å, |Δi|>4): 323; chains: 1; bounding box: 55×40×94 Å